Protein AF-X6LL97-F1 (afdb_monomer_lite)

Radius of gyration: 33.69 Å; chains: 1; bounding box: 129×45×127 Å

Secondary structure (DSSP, 8-state):
---------------------------------------------------------PPPSS--HHHHHHHHSTT----TTTEEEEPHHHHHHHH-TGGGT-----TT-HHHHHHHHHHHHS-HHHHHHHHHTTPEEEEEHHHHHHHHHHHHHH--HHHHHHHHHHHHHEEEE-----HHHHT--STT--HHHHHHHHHHHHTT-EEEES-HHHHHHHHTTT----EEE-------HHHHSHHHHHHHHHHHHHHHHHHHHHHHTS---------------------

Sequence (287 aa):
NNNNNNNNTNNNTNNNTNNNNNNNKATTITTTTTTTGETLQTPKTNVNTNTVLLPLLNIPQQPTETNRKRRKDASVQFTCDNAVNLGVRTMIAIVSNLCNGYIRPFEHDVVLHQMSVQEQQQPVLPMIQTYIGSRQWLCCESSWNQFIKISTLMAGPLETRRIFALTQKLLVVPDKVPSYIAQLKGKCVNPLNKVVFGTGEFYKVVTVTANGGFVRSAQSQGVYINAFIHDARALTELYETSVGYKQRQRQKQLFKKARQTQQQQQPSQSQTKHVESQIDTNSTTQT

Organism: Reticulomyxa filosa (NCBI:txid46433)

pLDDT: mean 74.07, std 26.91, range [24.44, 98.62]

Foldseek 3Di:
DDDDDDDDDDDDDDDDDDDDDDDDDDDDDDDDDDDDDDDDDDDDDDPDPPPVPPPPLQQDLAFDPVLVVVVVVPPDQFAQVAAAEEALLNLQLQLACLLVPVQDCPVVDPVQNVQNVCCVVPRQNVVVCVSCPNHQYEYEPLRSNVNSVQCNVFADPSSSVSSVVVSHRYRYDYFAADPLLVPQDDPLNDPSVSRRQRVCVVSNHEYEDQRVVSQVSCVVVVHHTRYDHDHGDHRCVLCVDPVSVVVVVVVVVVVVVVVVVVVVPDDDPDDDDDDDPDDDDDDDDDD

Structure (mmCIF, N/CA/C/O backbone):
data_AF-X6LL97-F1
#
_entry.id   AF-X6LL97-F1
#
loop_
_atom_site.group_PDB
_atom_site.id
_atom_site.type_symbol
_atom_site.label_atom_id
_atom_site.label_alt_id
_atom_site.label_comp_id
_atom_site.label_asym_id
_atom_site.label_entity_id
_atom_site.label_seq_id
_atom_site.pdbx_PDB_ins_code
_atom_site.Cartn_x
_atom_site.Cartn_y
_atom_site.Cartn_z
_atom_site.occupancy
_atom_site.B_iso_or_equiv
_atom_site.auth_seq_id
_atom_site.auth_comp_id
_atom_site.auth_asym_id
_atom_site.auth_atom_id
_atom_site.pdbx_PDB_model_num
ATOM 1 N N . ASN A 1 1 ? -67.956 -19.663 3.035 1.00 37.81 1 ASN A N 1
ATOM 2 C CA . ASN A 1 1 ? -67.929 -18.338 3.681 1.00 37.81 1 ASN A CA 1
ATOM 3 C C . ASN A 1 1 ? -66.943 -17.442 2.961 1.00 37.81 1 ASN A C 1
ATOM 5 O O . ASN A 1 1 ? -65.755 -17.646 3.140 1.00 37.81 1 ASN A O 1
ATOM 9 N N . ASN A 1 2 ? -67.500 -16.541 2.139 1.00 37.38 2 ASN A N 1
ATOM 10 C CA . ASN A 1 2 ? -67.050 -15.198 1.726 1.00 37.38 2 ASN A CA 1
ATOM 11 C C . ASN A 1 2 ? -65.560 -14.953 1.412 1.00 37.38 2 ASN A C 1
ATOM 13 O O . ASN A 1 2 ? -64.712 -15.201 2.251 1.00 37.38 2 ASN A O 1
ATOM 17 N N . ASN A 1 3 ? -65.161 -14.290 0.324 1.00 35.94 3 ASN A N 1
ATOM 18 C CA . ASN A 1 3 ? -65.823 -13.763 -0.878 1.00 35.94 3 ASN A CA 1
ATOM 19 C C . ASN A 1 3 ? -64.693 -13.184 -1.775 1.00 35.94 3 ASN A C 1
ATOM 21 O O . ASN A 1 3 ? -63.785 -12.578 -1.219 1.00 35.94 3 ASN A O 1
ATOM 25 N N . ASN A 1 4 ? -64.784 -13.377 -3.102 1.00 36.66 4 ASN A N 1
ATOM 26 C CA . ASN A 1 4 ? -64.582 -12.423 -4.228 1.00 36.66 4 ASN A CA 1
ATOM 27 C C . ASN A 1 4 ? -63.506 -11.304 -4.147 1.00 36.66 4 ASN A C 1
ATOM 29 O O . ASN A 1 4 ? -63.370 -10.651 -3.126 1.00 36.66 4 ASN A O 1
ATOM 33 N N . ASN A 1 5 ? -62.790 -10.871 -5.198 1.00 35.91 5 ASN A N 1
ATOM 34 C CA . ASN A 1 5 ? -62.923 -10.915 -6.670 1.00 35.91 5 ASN A CA 1
ATOM 35 C C . ASN A 1 5 ? -61.562 -10.434 -7.269 1.00 35.91 5 ASN A C 1
ATOM 37 O O . ASN A 1 5 ? -60.896 -9.619 -6.637 1.00 35.91 5 ASN A O 1
ATOM 41 N N . ASN A 1 6 ? -61.029 -10.986 -8.375 1.00 35.31 6 ASN A N 1
ATOM 42 C CA . ASN A 1 6 ? -61.173 -10.527 -9.783 1.00 35.31 6 ASN A CA 1
ATOM 43 C C . ASN A 1 6 ? -61.149 -8.988 -9.983 1.00 35.31 6 ASN A C 1
ATOM 45 O O . ASN A 1 6 ? -61.835 -8.276 -9.268 1.00 35.31 6 ASN A O 1
ATOM 49 N N . ASN A 1 7 ? -60.519 -8.369 -10.986 1.00 32.03 7 ASN A N 1
ATOM 50 C CA . ASN A 1 7 ? -59.757 -8.823 -12.144 1.00 32.03 7 ASN A CA 1
ATOM 51 C C . ASN A 1 7 ? -59.017 -7.611 -12.751 1.00 32.03 7 ASN A C 1
ATOM 53 O O . ASN A 1 7 ? -59.554 -6.510 -12.805 1.00 32.03 7 ASN A O 1
ATOM 57 N N . ASN A 1 8 ? -57.809 -7.877 -13.238 1.00 37.09 8 ASN A N 1
ATOM 58 C CA . ASN A 1 8 ? -57.182 -7.397 -14.475 1.00 37.09 8 ASN A CA 1
ATOM 59 C C . ASN A 1 8 ? -57.982 -6.427 -15.384 1.00 37.09 8 ASN A C 1
ATOM 61 O O . ASN A 1 8 ? -59.069 -6.793 -15.821 1.00 37.09 8 ASN A O 1
ATOM 65 N N . THR A 1 9 ? -57.380 -5.315 -15.843 1.00 29.88 9 THR A N 1
ATOM 66 C CA . THR A 1 9 ? -57.375 -4.980 -17.288 1.00 29.88 9 THR A CA 1
ATOM 67 C C . THR A 1 9 ? -56.259 -3.995 -17.665 1.00 29.88 9 THR A C 1
ATOM 69 O O . THR A 1 9 ? -56.147 -2.903 -17.113 1.00 29.88 9 THR A O 1
ATOM 72 N N . ASN A 1 10 ? -55.475 -4.395 -18.669 1.00 36.97 10 ASN A N 1
ATOM 73 C CA . ASN A 1 10 ? -54.706 -3.535 -19.569 1.00 36.97 10 ASN A CA 1
ATOM 74 C C . ASN A 1 10 ? -55.557 -2.394 -20.147 1.00 36.97 10 ASN A C 1
ATOM 76 O O . ASN A 1 10 ? -56.711 -2.622 -20.497 1.00 36.97 10 ASN A O 1
ATOM 80 N N . ASN A 1 11 ? -54.936 -1.245 -20.424 1.00 30.12 11 ASN A N 1
ATOM 81 C CA . ASN A 1 11 ? -55.223 -0.527 -21.664 1.00 30.12 11 ASN A CA 1
ATOM 82 C C . ASN A 1 11 ? -54.034 0.318 -22.134 1.00 30.12 11 ASN A C 1
ATOM 84 O O . ASN A 1 11 ? -53.456 1.117 -21.403 1.00 30.12 11 ASN A O 1
ATOM 88 N N . ASN A 1 12 ? -53.705 0.084 -23.398 1.00 33.69 12 ASN A N 1
ATOM 89 C CA . ASN A 1 12 ? -52.781 0.802 -24.255 1.00 33.69 12 ASN A CA 1
ATOM 90 C C . ASN A 1 12 ? -53.560 1.930 -24.949 1.00 33.69 12 ASN A C 1
ATOM 92 O O . ASN A 1 12 ? -54.617 1.643 -25.509 1.00 33.69 12 ASN A O 1
ATOM 96 N N . THR A 1 13 ? -53.065 3.170 -24.986 1.00 29.52 13 THR A N 1
ATOM 97 C CA . THR A 1 13 ? -53.409 4.116 -26.066 1.00 29.52 13 THR A CA 1
ATOM 98 C C . THR A 1 13 ? -52.303 5.153 -26.275 1.00 29.52 13 THR A C 1
ATOM 100 O O . THR A 1 13 ? -51.704 5.672 -25.338 1.00 29.52 13 THR A O 1
ATOM 103 N N . ASN A 1 14 ? -52.069 5.391 -27.560 1.00 30.78 14 ASN A N 1
ATOM 104 C CA . ASN A 1 14 ? -51.043 6.169 -28.236 1.00 30.78 14 ASN A CA 1
ATOM 105 C C . ASN A 1 14 ? -51.427 7.654 -28.434 1.00 30.78 14 ASN A C 1
ATOM 107 O O . ASN A 1 14 ? -52.611 7.971 -28.513 1.00 30.78 14 ASN A O 1
ATOM 111 N N . ASN A 1 15 ? -50.395 8.459 -28.743 1.00 29.77 15 ASN A N 1
ATOM 112 C CA . ASN A 1 15 ? -50.376 9.743 -29.484 1.00 29.77 15 ASN A CA 1
ATOM 113 C C . ASN A 1 15 ? -50.904 10.996 -28.733 1.00 29.77 15 ASN A C 1
ATOM 115 O O . ASN A 1 15 ? -51.864 10.916 -27.987 1.00 29.77 15 ASN A O 1
ATOM 119 N N . ASN A 1 16 ? -50.368 12.217 -28.884 1.00 28.20 16 ASN A N 1
ATOM 120 C CA . ASN A 1 16 ? -49.597 12.811 -29.980 1.00 28.20 16 ASN A CA 1
ATOM 121 C C . ASN A 1 16 ? -48.840 14.097 -29.535 1.00 28.20 16 ASN A C 1
ATOM 123 O O . ASN A 1 16 ? -49.268 14.776 -28.607 1.00 28.20 16 ASN A O 1
ATOM 127 N N . THR A 1 17 ? -47.761 14.404 -30.267 1.00 28.53 17 THR A N 1
ATOM 128 C CA . THR A 1 17 ? -47.102 15.702 -30.590 1.00 28.53 17 THR A CA 1
ATOM 129 C C . THR A 1 17 ? -47.051 16.879 -29.596 1.00 28.53 17 THR A C 1
ATOM 131 O O . THR A 1 17 ? -48.065 17.500 -29.300 1.00 28.53 17 THR A O 1
ATOM 134 N N . ASN A 1 18 ? -45.834 17.401 -29.358 1.00 28.72 18 ASN A N 1
ATOM 135 C CA . ASN A 1 18 ? -45.478 18.712 -29.927 1.00 28.72 18 ASN A CA 1
ATOM 136 C C . ASN A 1 18 ? -43.962 18.967 -30.055 1.00 28.72 18 ASN A C 1
ATOM 138 O O . ASN A 1 18 ? -43.165 18.625 -29.186 1.00 28.72 18 ASN A O 1
ATOM 142 N N . ASN A 1 19 ? -43.625 19.585 -31.188 1.00 30.38 19 ASN A N 1
ATOM 143 C CA . ASN A 1 19 ? -42.324 20.064 -31.653 1.00 30.38 19 ASN A CA 1
ATOM 144 C C . ASN A 1 19 ? -41.727 21.167 -30.760 1.00 30.38 19 ASN A C 1
ATOM 146 O O . ASN A 1 19 ? -42.454 22.067 -30.349 1.00 30.38 19 ASN A O 1
ATOM 150 N N . ASN A 1 20 ? -40.390 21.226 -30.658 1.00 30.36 20 ASN A N 1
ATOM 151 C CA . ASN A 1 20 ? -39.681 22.386 -31.212 1.00 30.36 20 ASN A CA 1
ATOM 152 C C . ASN A 1 20 ? -38.181 22.152 -31.470 1.00 30.36 20 ASN A C 1
ATOM 154 O O . ASN A 1 20 ? -37.417 21.751 -30.596 1.00 30.36 20 ASN A O 1
ATOM 158 N N . ASN A 1 21 ? -37.810 22.471 -32.710 1.00 31.62 21 ASN A N 1
ATOM 159 C CA . ASN A 1 21 ? -36.472 22.647 -33.265 1.00 31.62 21 ASN A CA 1
ATOM 160 C C . ASN A 1 21 ? -35.735 23.828 -32.609 1.00 31.62 21 ASN A C 1
ATOM 162 O O . ASN A 1 21 ? -36.347 24.871 -32.394 1.00 31.62 21 ASN A O 1
ATOM 166 N N . ASN A 1 22 ? -34.402 23.748 -32.497 1.00 30.36 22 ASN A N 1
ATOM 167 C CA . ASN A 1 22 ? -33.568 24.679 -33.266 1.00 30.36 22 ASN A CA 1
ATOM 168 C C . ASN A 1 22 ? -32.100 24.251 -33.426 1.00 30.36 22 ASN A C 1
ATOM 170 O O . ASN A 1 22 ? -31.419 23.856 -32.484 1.00 30.36 22 ASN A O 1
ATOM 174 N N . ASN A 1 23 ? -31.660 24.394 -34.676 1.00 31.59 23 ASN A N 1
ATOM 175 C CA . ASN A 1 23 ? -30.321 24.221 -35.229 1.00 31.59 23 ASN A CA 1
ATOM 176 C C . ASN A 1 23 ? -29.376 25.377 -34.861 1.00 31.59 23 ASN A C 1
ATOM 178 O O . ASN A 1 23 ? -29.818 26.514 -34.724 1.00 31.59 23 ASN A O 1
ATOM 182 N N . ASN A 1 24 ? -28.065 25.109 -34.876 1.00 32.84 24 ASN A N 1
ATOM 183 C CA . ASN A 1 24 ? -27.083 25.804 -35.732 1.00 32.84 24 ASN A CA 1
ATOM 184 C C . ASN A 1 24 ? -25.731 25.078 -35.598 1.00 32.84 24 ASN A C 1
ATOM 186 O O . ASN A 1 24 ? -25.268 24.884 -34.482 1.00 32.84 24 ASN A O 1
ATOM 190 N N . LYS A 1 25 ? -25.090 24.491 -36.613 1.00 30.53 25 LYS A N 1
ATOM 191 C CA . LYS A 1 25 ? -24.749 24.817 -38.016 1.00 30.53 25 LYS A CA 1
ATOM 192 C C . LYS A 1 25 ? -23.225 24.971 -38.092 1.00 30.53 25 LYS A C 1
ATOM 194 O O . LYS A 1 25 ? -22.634 25.846 -37.470 1.00 30.53 25 LYS A O 1
ATOM 199 N N . ALA A 1 26 ? -22.630 24.050 -38.842 1.00 28.11 26 ALA A N 1
ATOM 200 C CA . ALA A 1 26 ? -21.230 23.999 -39.215 1.00 28.11 26 ALA A CA 1
ATOM 201 C C . ALA A 1 26 ? -20.858 25.141 -40.175 1.00 28.11 26 ALA A C 1
ATOM 203 O O . ALA A 1 26 ? -21.673 25.543 -41.009 1.00 28.11 26 ALA A O 1
ATOM 204 N N . THR A 1 27 ? -19.603 25.587 -40.100 1.00 26.91 27 THR A N 1
ATOM 205 C CA . THR A 1 27 ? -18.983 26.471 -41.092 1.00 26.91 27 THR A CA 1
ATOM 206 C C . THR A 1 27 ? -17.861 25.718 -41.795 1.00 26.91 27 THR A C 1
ATOM 208 O O . THR A 1 27 ? -16.839 25.386 -41.200 1.00 26.91 27 THR A O 1
ATOM 211 N N . THR A 1 28 ? -18.100 25.450 -43.073 1.00 25.88 28 THR A N 1
ATOM 212 C CA . THR A 1 28 ? -17.149 24.998 -44.089 1.00 25.88 28 THR A CA 1
ATOM 213 C C . THR A 1 28 ? -16.285 26.176 -44.544 1.00 25.88 28 THR A C 1
ATOM 215 O O . THR A 1 28 ? -16.820 27.255 -44.788 1.00 25.88 28 THR A O 1
ATOM 218 N N . ILE A 1 29 ? -14.982 25.960 -44.746 1.00 29.70 29 ILE A N 1
ATOM 219 C CA . ILE A 1 29 ? -14.176 26.767 -45.673 1.00 29.70 29 ILE A CA 1
ATOM 220 C C . ILE A 1 29 ? -13.560 25.811 -46.694 1.00 29.70 29 ILE A C 1
ATOM 222 O O . ILE A 1 29 ? -12.828 24.886 -46.348 1.00 29.70 29 ILE A O 1
ATOM 226 N N . THR A 1 30 ? -13.916 26.048 -47.952 1.00 24.44 30 THR A N 1
ATOM 227 C CA . THR A 1 30 ? -13.384 25.430 -49.165 1.00 24.44 30 THR A CA 1
ATOM 228 C C . THR A 1 30 ? -12.434 26.424 -49.821 1.00 24.44 30 THR A C 1
ATOM 230 O O . THR A 1 30 ? -12.837 27.564 -50.034 1.00 24.44 30 THR A O 1
ATOM 233 N N . THR A 1 31 ? -11.252 25.967 -50.243 1.00 25.62 31 THR A N 1
ATOM 234 C CA . THR A 1 31 ? -10.526 26.578 -51.367 1.00 25.62 31 THR A CA 1
ATOM 235 C C . THR A 1 31 ? -9.860 25.476 -52.203 1.00 25.62 31 THR A C 1
ATOM 237 O O . THR A 1 31 ? -8.945 24.793 -51.751 1.00 25.62 31 THR A O 1
ATOM 240 N N . THR A 1 32 ? -10.396 25.287 -53.411 1.00 25.00 32 THR A N 1
ATOM 241 C CA . THR A 1 32 ? -9.831 24.686 -54.645 1.00 25.00 32 THR A CA 1
ATOM 242 C C . THR A 1 32 ? -8.482 25.346 -55.007 1.00 25.00 32 THR A C 1
ATOM 244 O O . THR A 1 32 ? -8.235 26.459 -54.564 1.00 25.00 32 THR A O 1
ATOM 247 N N . THR A 1 33 ? -7.505 24.829 -55.764 1.00 26.22 33 THR A N 1
ATOM 248 C CA . THR A 1 33 ? -7.374 23.984 -56.982 1.00 26.22 33 THR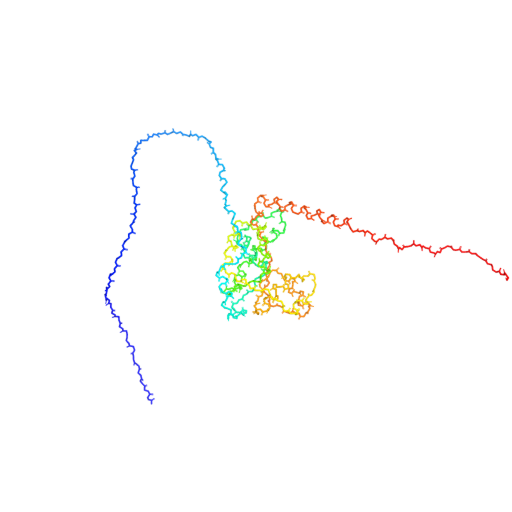 A CA 1
ATOM 249 C C . THR A 1 33 ? -5.829 23.816 -57.149 1.00 26.22 33 THR A C 1
ATOM 251 O O . THR A 1 33 ? -5.097 24.691 -56.697 1.00 26.22 33 THR A O 1
ATOM 254 N N . THR A 1 34 ? -5.186 22.785 -57.712 1.00 24.70 34 THR A N 1
ATOM 255 C CA . THR A 1 34 ? -5.140 22.395 -59.137 1.00 24.70 34 THR A CA 1
ATOM 256 C C . THR A 1 34 ? -4.197 21.183 -59.302 1.00 24.70 34 THR A C 1
ATOM 258 O O . THR A 1 34 ? -3.212 21.037 -58.585 1.00 24.70 34 THR A O 1
ATOM 261 N N . THR A 1 35 ? -4.543 20.359 -60.283 1.00 26.89 35 THR A N 1
ATOM 262 C CA . THR A 1 35 ? -3.933 19.180 -60.921 1.00 26.89 35 THR A CA 1
ATOM 263 C C . THR A 1 35 ? -2.464 19.312 -61.363 1.00 26.89 35 THR A C 1
ATOM 265 O O . THR A 1 35 ? -2.112 20.363 -61.880 1.00 26.89 35 THR A O 1
ATOM 268 N N . THR A 1 36 ? -1.673 18.225 -61.275 1.00 26.38 36 THR A N 1
ATOM 269 C CA . THR A 1 36 ? -0.966 17.511 -62.384 1.00 26.38 36 THR A CA 1
ATOM 270 C C . THR A 1 36 ? -0.066 16.404 -61.818 1.00 26.38 36 THR A C 1
ATOM 272 O O . THR A 1 36 ? 0.595 16.605 -60.804 1.00 26.38 36 THR A O 1
ATOM 275 N N . GLY A 1 37 ? -0.092 15.223 -62.444 1.00 25.61 37 GLY A N 1
ATOM 276 C CA . GLY A 1 37 ? 0.699 14.057 -62.040 1.00 25.61 37 GLY A CA 1
ATOM 277 C C . GLY A 1 37 ? 2.115 14.043 -62.611 1.00 25.61 37 GLY A C 1
ATOM 278 O O . GLY A 1 37 ? 2.406 14.823 -63.504 1.00 25.61 37 GLY A O 1
ATOM 279 N N . GLU A 1 38 ? 2.954 13.140 -62.098 1.00 27.66 38 GLU A N 1
ATOM 280 C CA . GLU A 1 38 ? 3.956 12.358 -62.838 1.00 27.66 38 GLU A CA 1
ATOM 281 C C . GLU A 1 38 ? 4.767 11.449 -61.893 1.00 27.66 38 GLU A C 1
ATOM 283 O O . GLU A 1 38 ? 4.717 11.541 -60.667 1.00 27.66 38 GLU A O 1
ATOM 288 N N . THR A 1 39 ? 5.423 10.492 -62.530 1.00 26.50 39 THR A N 1
ATOM 289 C CA . THR A 1 39 ? 6.000 9.225 -62.080 1.00 26.50 39 THR A CA 1
ATOM 290 C C . THR A 1 39 ? 7.335 9.353 -61.317 1.00 26.50 39 THR A C 1
ATOM 292 O O . THR A 1 39 ? 8.085 10.293 -61.529 1.00 26.50 39 THR A O 1
ATOM 295 N N . LEU A 1 40 ? 7.672 8.300 -60.552 1.00 30.27 40 LEU A N 1
ATOM 296 C CA . LEU A 1 40 ? 9.025 7.795 -60.223 1.00 30.27 40 LEU A CA 1
ATOM 297 C C . LEU A 1 40 ? 10.029 8.722 -59.488 1.00 30.27 40 LEU A C 1
ATOM 299 O O . LEU A 1 40 ? 10.603 9.615 -60.088 1.00 30.27 40 LEU A O 1
ATOM 303 N N . GLN A 1 41 ? 10.388 8.365 -58.244 1.00 25.09 41 GLN A N 1
ATOM 304 C CA . GLN A 1 41 ? 11.769 8.120 -57.755 1.00 25.09 41 GLN A CA 1
ATOM 305 C C . GLN A 1 41 ? 11.855 8.209 -56.222 1.00 25.09 41 GLN A C 1
ATOM 307 O O . GLN A 1 41 ? 11.350 9.125 -55.583 1.00 25.09 41 GLN A O 1
ATOM 312 N N . THR A 1 42 ? 12.558 7.247 -55.625 1.00 34.88 42 THR A N 1
ATOM 313 C CA . THR A 1 42 ? 13.072 7.325 -54.250 1.00 34.88 42 THR A CA 1
ATOM 314 C C . THR A 1 42 ? 13.997 8.531 -54.070 1.00 34.88 42 THR A C 1
ATOM 316 O O . THR A 1 42 ? 14.823 8.775 -54.953 1.00 34.88 42 THR A O 1
ATOM 319 N N . PRO A 1 43 ? 14.035 9.132 -52.869 1.00 30.91 43 PRO A N 1
ATOM 320 C CA . PRO A 1 43 ? 15.340 9.239 -52.224 1.00 30.91 43 PRO A CA 1
ATOM 321 C C . PRO A 1 43 ? 15.337 8.927 -50.721 1.00 30.91 43 PRO A C 1
ATOM 323 O O . PRO A 1 43 ? 14.344 9.008 -50.004 1.00 30.91 43 PRO A O 1
ATOM 326 N N . LYS A 1 44 ? 16.531 8.528 -50.285 1.00 31.70 44 LYS A N 1
ATOM 327 C CA . LYS A 1 44 ? 16.947 8.205 -48.923 1.00 31.70 44 LYS A CA 1
ATOM 328 C C . LYS A 1 44 ? 16.908 9.435 -47.999 1.00 31.70 44 LYS A C 1
ATOM 330 O O . LYS A 1 44 ? 16.916 10.572 -48.452 1.00 31.70 44 LYS A O 1
ATOM 335 N N . THR A 1 45 ? 17.042 9.132 -46.704 1.00 28.31 45 THR A N 1
ATOM 336 C CA . THR A 1 45 ? 17.447 9.994 -45.573 1.00 28.31 45 THR A CA 1
ATOM 337 C C . THR A 1 45 ? 16.432 11.020 -45.068 1.00 28.31 45 THR A C 1
ATOM 339 O O . THR A 1 45 ? 16.218 12.053 -45.680 1.00 28.31 45 THR A O 1
ATOM 342 N N . ASN A 1 46 ? 15.880 10.791 -43.873 1.00 26.83 46 ASN A N 1
ATOM 343 C CA . ASN A 1 46 ? 16.401 11.321 -42.601 1.00 26.83 46 ASN A CA 1
ATOM 344 C C . ASN A 1 46 ? 15.323 11.072 -41.525 1.00 26.83 46 ASN A C 1
ATOM 346 O O . ASN A 1 46 ? 14.348 11.817 -41.428 1.00 26.83 46 ASN A O 1
ATOM 350 N N . VAL A 1 47 ? 15.434 9.976 -40.762 1.00 31.86 47 VAL A N 1
ATOM 351 C CA . VAL A 1 47 ? 14.504 9.715 -39.650 1.00 31.86 47 VAL A CA 1
ATOM 352 C C . VAL A 1 47 ? 14.892 10.657 -38.521 1.00 31.86 47 VAL A C 1
ATOM 354 O O . VAL A 1 47 ? 15.742 10.354 -37.688 1.00 31.86 47 VAL A O 1
ATOM 357 N N . ASN A 1 48 ? 14.282 11.836 -38.551 1.00 27.83 48 ASN A N 1
ATOM 358 C CA . ASN A 1 48 ? 14.352 12.807 -37.484 1.00 27.83 48 ASN A CA 1
ATOM 359 C C . ASN A 1 48 ? 13.755 12.151 -36.233 1.00 27.83 48 ASN A C 1
ATOM 361 O O . ASN A 1 48 ? 12.575 11.792 -36.200 1.00 27.83 48 ASN A O 1
ATOM 365 N N . THR A 1 49 ? 14.600 11.922 -35.232 1.00 34.97 49 THR A N 1
ATOM 366 C CA . THR A 1 49 ? 14.241 11.362 -33.932 1.00 34.97 49 THR A CA 1
ATOM 367 C C . THR A 1 49 ? 13.360 12.350 -33.178 1.00 34.97 49 THR A C 1
ATOM 369 O O . THR A 1 49 ? 13.811 13.041 -32.265 1.00 34.97 49 THR A O 1
ATOM 372 N N . ASN A 1 50 ? 12.079 12.403 -33.533 1.00 30.47 50 ASN A N 1
ATOM 373 C CA . ASN A 1 50 ? 11.055 12.967 -32.670 1.00 30.47 50 ASN A CA 1
ATOM 374 C C . ASN A 1 50 ? 10.816 11.975 -31.533 1.00 30.47 50 ASN A C 1
ATOM 376 O O . ASN A 1 50 ? 9.909 11.145 -31.560 1.00 30.47 50 ASN A O 1
ATOM 380 N N . THR A 1 51 ? 11.677 12.072 -30.520 1.00 33.12 51 THR A N 1
ATOM 381 C CA . THR A 1 51 ? 11.356 11.641 -29.165 1.00 33.12 51 THR A CA 1
ATOM 382 C C . THR A 1 51 ? 10.108 12.416 -28.768 1.00 33.12 51 THR A C 1
ATOM 384 O O . THR A 1 51 ? 10.189 13.577 -28.374 1.00 33.12 51 THR A O 1
ATOM 387 N N . VAL A 1 52 ? 8.941 11.795 -28.930 1.00 32.66 52 VAL A N 1
ATOM 388 C CA . VAL A 1 52 ? 7.698 12.280 -28.339 1.00 32.66 52 VAL A CA 1
ATOM 389 C C . VAL A 1 52 ? 7.930 12.252 -26.834 1.00 32.66 52 VAL A C 1
ATOM 391 O O . VAL A 1 52 ? 7.835 11.206 -26.191 1.00 32.66 52 VAL A O 1
ATOM 394 N N . LEU A 1 53 ? 8.323 13.401 -26.282 1.00 33.78 53 LEU A N 1
ATOM 395 C CA . LEU A 1 53 ? 8.324 13.647 -24.854 1.00 33.78 53 LEU A CA 1
ATOM 396 C C . LEU A 1 53 ? 6.859 13.516 -24.427 1.00 33.78 53 LEU A C 1
ATOM 398 O O . LEU A 1 53 ? 6.064 14.440 -24.588 1.00 33.78 53 LEU A O 1
ATOM 402 N N . LEU A 1 54 ? 6.471 12.331 -23.950 1.00 36.44 54 LEU A N 1
ATOM 403 C CA . LEU A 1 54 ? 5.232 12.192 -23.201 1.00 36.44 54 LEU A CA 1
ATOM 404 C C . LEU A 1 54 ? 5.308 13.236 -22.078 1.00 36.44 54 LEU A C 1
ATOM 406 O O . LEU A 1 54 ? 6.311 13.240 -21.356 1.00 36.44 54 LEU A O 1
ATOM 410 N N . PRO A 1 55 ? 4.318 14.136 -21.937 1.00 41.31 55 PRO A N 1
ATOM 411 C CA . PRO A 1 55 ? 4.328 15.086 -20.840 1.00 41.31 55 PRO A CA 1
ATOM 412 C C . PRO A 1 55 ? 4.453 14.274 -19.555 1.00 41.31 55 PRO A C 1
ATOM 414 O O . PRO A 1 55 ? 3.686 13.330 -19.343 1.00 41.31 55 PRO A O 1
ATOM 417 N N . LEU A 1 56 ? 5.468 14.592 -18.748 1.00 48.56 56 LEU A N 1
ATOM 418 C CA . LEU A 1 56 ? 5.632 14.042 -17.410 1.00 48.56 56 LEU A CA 1
ATOM 419 C C . LEU A 1 56 ? 4.329 14.340 -16.667 1.00 48.56 56 LEU A C 1
ATOM 421 O O . LEU A 1 56 ? 4.093 15.468 -16.239 1.00 48.56 56 LEU A O 1
ATOM 425 N N . LEU A 1 57 ? 3.431 13.356 -16.604 1.00 57.69 57 LEU A N 1
ATOM 426 C CA . LEU A 1 57 ? 2.188 13.483 -15.865 1.00 57.69 57 LEU A CA 1
ATOM 427 C C . LEU A 1 57 ? 2.592 13.664 -14.405 1.00 57.69 57 LEU A C 1
ATOM 429 O O . LEU A 1 57 ? 3.075 12.732 -13.766 1.00 57.69 57 LEU A O 1
ATOM 433 N N . ASN A 1 58 ? 2.460 14.886 -13.894 1.00 73.00 58 ASN A N 1
ATOM 434 C CA . ASN A 1 58 ? 2.794 15.169 -12.510 1.00 73.00 58 ASN A CA 1
ATOM 435 C C . ASN A 1 58 ? 1.854 14.357 -11.615 1.00 73.00 58 ASN A C 1
ATOM 437 O O . ASN A 1 58 ? 0.630 14.464 -11.728 1.00 73.00 58 ASN A O 1
ATOM 441 N N . ILE A 1 59 ? 2.422 13.538 -10.730 1.00 76.69 59 ILE A N 1
ATOM 442 C CA . ILE A 1 59 ? 1.625 12.733 -9.810 1.00 76.69 59 ILE A CA 1
ATOM 443 C C . ILE A 1 59 ? 0.841 13.683 -8.889 1.00 76.69 59 ILE A C 1
ATOM 445 O O . ILE A 1 59 ? 1.449 14.554 -8.251 1.00 76.69 59 ILE A O 1
ATOM 449 N N . PRO A 1 60 ? -0.494 13.533 -8.795 1.00 72.94 60 PRO A N 1
ATOM 450 C CA . PRO A 1 60 ? -1.311 14.390 -7.952 1.00 72.94 60 PRO A CA 1
ATOM 451 C C . PRO A 1 60 ? -0.900 14.233 -6.487 1.00 72.94 60 PRO A C 1
ATOM 453 O O . PRO A 1 60 ? -0.928 13.141 -5.926 1.00 72.94 60 PRO A O 1
ATOM 456 N N . GLN A 1 61 ? -0.536 15.352 -5.863 1.00 74.94 61 GLN A N 1
ATOM 457 C CA . GLN A 1 61 ? -0.100 15.376 -4.464 1.00 74.94 61 GLN A CA 1
ATOM 458 C C . GLN A 1 61 ? -1.277 15.220 -3.488 1.00 74.94 61 GLN A C 1
ATOM 460 O O . GLN A 1 61 ? -1.087 14.815 -2.345 1.00 74.94 61 GLN A O 1
ATOM 465 N N . GLN A 1 62 ? -2.501 15.526 -3.930 1.00 66.56 62 GLN A N 1
ATOM 466 C CA . GLN A 1 62 ? -3.712 15.482 -3.112 1.00 66.56 62 GLN A CA 1
ATOM 467 C C . GLN A 1 62 ? -4.862 14.782 -3.855 1.00 66.56 62 GLN A C 1
ATOM 469 O O . GLN A 1 62 ? -4.931 14.867 -5.085 1.00 66.56 62 GLN A O 1
ATOM 474 N N . PRO A 1 63 ? -5.780 14.114 -3.132 1.00 64.31 63 PRO A N 1
ATOM 475 C CA . PRO A 1 63 ? -7.025 13.605 -3.701 1.00 64.31 63 PRO A CA 1
ATOM 476 C C . PRO A 1 63 ? -7.886 14.752 -4.235 1.00 64.31 63 PRO A C 1
ATOM 478 O O . PRO A 1 63 ? -7.768 15.892 -3.784 1.00 64.31 63 PRO A O 1
ATOM 481 N N . THR A 1 64 ? -8.771 14.453 -5.184 1.00 62.50 64 THR A N 1
ATOM 482 C CA . THR A 1 64 ? -9.566 15.473 -5.880 1.00 62.50 64 THR A CA 1
ATOM 483 C C . THR A 1 64 ? -10.489 16.287 -4.976 1.00 62.50 64 THR A C 1
ATOM 485 O O . THR A 1 64 ? -10.867 15.867 -3.884 1.00 62.50 64 THR A O 1
ATOM 488 N N . GLU A 1 65 ? -10.907 17.461 -5.458 1.00 57.69 65 GLU A N 1
ATOM 489 C CA . GLU A 1 65 ? -11.842 18.365 -4.768 1.00 57.69 65 GLU A CA 1
ATOM 490 C C . GLU A 1 65 ? -13.155 17.658 -4.363 1.00 57.69 65 GLU A C 1
ATOM 492 O O . GLU A 1 65 ? -13.747 17.947 -3.323 1.00 57.69 65 GLU A O 1
ATOM 497 N N . THR A 1 66 ? -13.561 16.641 -5.128 1.00 55.75 66 THR A N 1
ATOM 498 C CA . THR A 1 66 ? -14.673 15.732 -4.821 1.00 55.75 66 THR A CA 1
ATOM 499 C C . THR A 1 66 ? -14.482 14.997 -3.488 1.00 55.75 66 THR A C 1
ATOM 501 O O . THR A 1 66 ? -15.423 14.890 -2.703 1.00 55.75 66 THR A O 1
ATOM 504 N N . ASN A 1 67 ? -13.259 14.555 -3.171 1.00 60.59 67 ASN A N 1
ATOM 505 C CA . ASN A 1 67 ? -12.933 13.958 -1.873 1.00 60.59 67 ASN A CA 1
ATOM 506 C C . ASN A 1 67 ? -12.976 14.982 -0.733 1.00 60.59 67 ASN A C 1
ATOM 508 O O . ASN A 1 67 ? -13.388 14.645 0.376 1.00 60.59 67 ASN A O 1
ATOM 512 N N . ARG A 1 68 ? -12.601 16.243 -0.989 1.00 60.44 68 ARG A N 1
ATOM 513 C CA . ARG A 1 68 ? -12.701 17.316 0.018 1.00 60.44 68 ARG A CA 1
ATOM 514 C C . ARG A 1 68 ? -14.146 17.656 0.366 1.00 60.44 68 ARG A C 1
ATOM 516 O O . ARG A 1 68 ? -14.426 17.923 1.529 1.00 60.44 68 ARG A O 1
ATOM 523 N N . LYS A 1 69 ? -15.062 17.614 -0.606 1.00 56.53 69 LYS A N 1
ATOM 524 C CA . LYS A 1 69 ? -16.503 17.773 -0.350 1.00 56.53 69 LYS A CA 1
ATOM 525 C C . LYS A 1 69 ? -17.062 16.594 0.455 1.00 56.53 69 LYS A C 1
ATOM 527 O O . LYS A 1 69 ? -17.647 16.827 1.504 1.00 56.53 69 LYS A O 1
ATOM 532 N N . ARG A 1 70 ? -16.734 15.348 0.080 1.00 59.53 70 ARG A N 1
ATOM 533 C CA . ARG A 1 70 ? -17.114 14.142 0.851 1.00 59.53 70 ARG A CA 1
ATOM 534 C C . ARG A 1 70 ? -16.604 14.148 2.298 1.00 59.53 70 ARG A C 1
ATOM 536 O O . ARG A 1 70 ? -17.284 13.643 3.178 1.00 59.53 70 ARG A O 1
ATOM 543 N N . ARG A 1 71 ? -15.426 14.736 2.560 1.00 58.94 71 ARG A N 1
ATOM 544 C CA . ARG A 1 71 ? -14.903 14.944 3.927 1.00 58.94 71 ARG A CA 1
ATOM 545 C C . ARG A 1 71 ? -15.783 15.873 4.779 1.00 58.94 71 ARG A C 1
ATOM 547 O O . ARG A 1 71 ? -15.753 15.739 5.997 1.00 58.94 71 ARG A O 1
ATOM 554 N N . LYS A 1 72 ? -16.498 16.830 4.172 1.00 51.25 72 LYS A N 1
ATOM 555 C CA . LYS A 1 72 ? -17.353 17.800 4.882 1.00 51.25 72 LYS A CA 1
ATOM 556 C C . LYS A 1 72 ? -18.754 17.254 5.174 1.00 51.25 72 LYS A C 1
ATOM 558 O O . LYS A 1 72 ? -19.339 17.656 6.174 1.00 51.25 72 LYS A O 1
ATOM 563 N N . ASP A 1 73 ? -19.231 16.286 4.395 1.00 52.47 73 ASP A N 1
ATOM 564 C CA . ASP A 1 73 ? -20.505 15.580 4.616 1.00 52.47 73 ASP A CA 1
ATOM 565 C C . ASP A 1 73 ? -20.361 14.479 5.696 1.00 52.47 73 ASP A C 1
ATOM 567 O O . ASP A 1 73 ? -20.688 13.309 5.495 1.00 52.47 73 ASP A O 1
ATOM 571 N N . ALA A 1 74 ? -19.793 14.846 6.850 1.00 50.50 74 ALA A N 1
ATOM 572 C CA . ALA A 1 74 ? -19.298 13.960 7.908 1.00 50.50 74 ALA A CA 1
ATOM 573 C C . ALA A 1 74 ? -20.392 13.315 8.789 1.00 50.50 74 ALA A C 1
ATOM 575 O O . ALA A 1 74 ? -20.255 13.249 10.010 1.00 50.50 74 ALA A O 1
ATOM 576 N N . SER A 1 75 ? -21.460 12.800 8.179 1.00 56.53 75 SER A N 1
ATOM 577 C CA . SER A 1 75 ? -22.405 11.873 8.822 1.00 56.53 75 SER A CA 1
ATOM 578 C C . SER A 1 75 ? -22.215 10.417 8.379 1.00 56.53 75 SER A C 1
ATOM 580 O O . SER A 1 75 ? -22.876 9.523 8.904 1.00 56.53 75 SER A O 1
ATOM 582 N N . VAL A 1 76 ? -21.308 10.143 7.432 1.00 63.97 76 VAL A N 1
ATOM 583 C CA . VAL A 1 76 ? -21.090 8.782 6.921 1.00 63.97 76 VAL A CA 1
ATOM 584 C C . VAL A 1 76 ? -20.287 7.953 7.924 1.00 63.97 76 VAL A C 1
ATOM 586 O O . VAL A 1 76 ? -19.089 8.159 8.119 1.00 63.97 76 VAL A O 1
ATOM 589 N N . GLN A 1 77 ? -20.954 6.982 8.544 1.00 81.75 77 GLN A N 1
ATOM 590 C CA . GLN A 1 77 ? -20.326 5.982 9.398 1.00 81.75 77 GLN A CA 1
ATOM 591 C C . GLN A 1 77 ? -19.736 4.854 8.538 1.00 81.75 77 GLN A C 1
ATOM 593 O O . GLN A 1 77 ? -20.447 4.172 7.796 1.00 81.75 77 GLN A O 1
ATOM 598 N N . PHE A 1 78 ? -18.421 4.655 8.633 1.00 89.12 78 PHE A N 1
ATOM 599 C CA . PHE A 1 78 ? -17.745 3.543 7.967 1.00 89.12 78 PHE A CA 1
ATOM 600 C C . PHE A 1 78 ? -17.888 2.249 8.774 1.00 89.12 78 PHE A C 1
ATOM 602 O O . PHE A 1 78 ? -17.854 2.262 10.006 1.00 89.12 78 PHE A O 1
ATOM 609 N N . THR A 1 79 ? -18.045 1.138 8.059 1.00 89.25 79 THR A N 1
ATOM 610 C CA . THR A 1 79 ? -18.060 -0.228 8.591 1.00 89.25 79 THR A CA 1
ATOM 611 C C . THR A 1 79 ? -17.331 -1.160 7.622 1.00 89.25 79 THR A C 1
ATOM 613 O O . THR A 1 79 ? -17.089 -0.816 6.461 1.00 89.25 79 THR A O 1
ATOM 616 N N . CYS A 1 80 ? -17.000 -2.372 8.066 1.00 87.06 80 CYS A N 1
ATOM 617 C CA . CYS A 1 80 ? -16.370 -3.388 7.220 1.00 87.06 80 CYS A CA 1
ATOM 618 C C . CYS A 1 80 ? -17.187 -3.773 5.973 1.00 87.06 80 CYS A C 1
ATOM 620 O O . CYS A 1 80 ? -16.606 -4.257 4.995 1.00 87.06 80 CYS A O 1
ATOM 622 N N . ASP A 1 81 ? -18.499 -3.535 5.994 1.00 90.31 81 ASP A N 1
ATOM 623 C CA . ASP A 1 81 ? -19.423 -3.906 4.920 1.00 90.31 81 ASP A CA 1
ATOM 624 C C . ASP A 1 81 ? -19.458 -2.860 3.807 1.00 90.31 81 ASP A C 1
ATOM 626 O O . ASP A 1 81 ? -19.720 -3.195 2.655 1.00 90.31 81 ASP A O 1
ATOM 630 N N . ASN A 1 82 ? -19.166 -1.596 4.135 1.00 94.19 82 ASN A N 1
ATOM 631 C CA . ASN A 1 82 ? -19.262 -0.481 3.194 1.00 94.19 82 ASN A CA 1
ATOM 632 C C . ASN A 1 82 ? -17.907 0.128 2.810 1.00 94.19 82 ASN A C 1
ATOM 634 O O . ASN A 1 82 ? -17.837 0.839 1.807 1.00 94.19 82 ASN A O 1
ATOM 638 N N . ALA A 1 83 ? -16.832 -0.158 3.551 1.00 96.81 83 ALA A N 1
ATOM 639 C CA . ALA A 1 83 ? -15.527 0.446 3.319 1.00 96.81 83 ALA A CA 1
ATOM 640 C C . ALA A 1 83 ? -14.346 -0.461 3.702 1.00 96.81 83 ALA A C 1
ATOM 642 O O . ALA A 1 83 ? -14.445 -1.370 4.526 1.00 96.81 83 ALA A O 1
ATOM 643 N N . VAL A 1 84 ? -13.193 -0.175 3.096 1.00 98.12 84 VAL A N 1
ATOM 644 C CA . VAL A 1 84 ? -11.903 -0.813 3.392 1.00 98.12 84 VAL A CA 1
ATOM 645 C C . VAL A 1 84 ? -10.803 0.236 3.505 1.00 98.12 84 VAL A C 1
ATOM 647 O O . VAL A 1 84 ? -10.825 1.245 2.805 1.00 98.12 84 VAL A O 1
ATOM 650 N N . ASN A 1 85 ? -9.803 -0.018 4.344 1.00 98.12 85 ASN A N 1
ATOM 651 C CA . ASN A 1 85 ? -8.620 0.830 4.473 1.00 98.12 85 ASN A CA 1
ATOM 652 C C . ASN A 1 85 ? -7.444 0.236 3.685 1.00 98.12 85 ASN A C 1
ATOM 654 O O . ASN A 1 85 ? -7.040 -0.901 3.922 1.00 98.12 85 ASN A O 1
ATOM 658 N N . LEU A 1 86 ? -6.876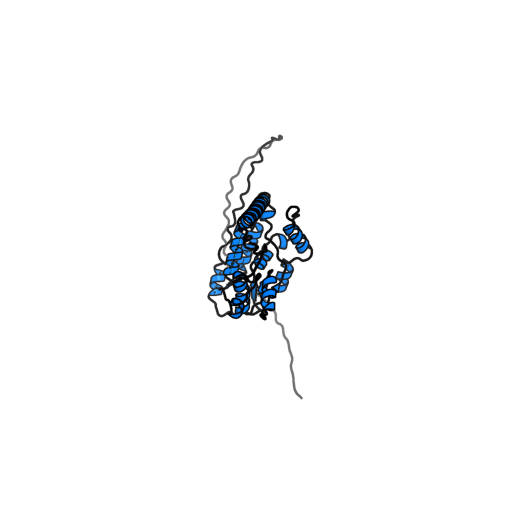 0.995 2.751 1.00 98.44 86 LEU A N 1
ATOM 659 C CA . LEU A 1 86 ? -5.781 0.548 1.898 1.00 98.44 86 LEU A CA 1
ATOM 660 C C . LEU A 1 86 ? -4.420 0.934 2.488 1.00 98.44 86 LEU A C 1
ATOM 662 O O . LEU A 1 86 ? -4.085 2.110 2.662 1.00 98.44 86 LEU A O 1
ATOM 666 N N . GLY A 1 87 ? -3.583 -0.074 2.732 1.00 97.88 87 GLY A N 1
ATOM 667 C CA . GLY A 1 87 ? -2.173 0.134 3.042 1.00 97.88 87 GLY A CA 1
ATOM 668 C C . GLY A 1 87 ? -1.366 0.613 1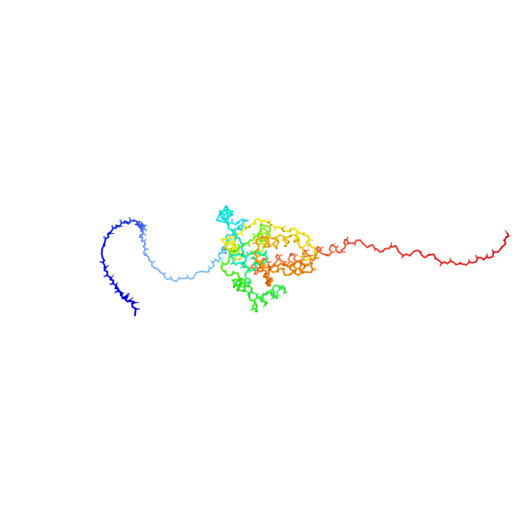.829 1.00 97.88 87 GLY A C 1
ATOM 669 O O . GLY A 1 87 ? -1.726 0.377 0.676 1.00 97.88 87 GLY A O 1
ATOM 670 N N . VAL A 1 88 ? -0.204 1.224 2.087 1.00 98.00 88 VAL A N 1
ATOM 671 C CA . VAL A 1 88 ? 0.712 1.733 1.044 1.00 98.00 88 VAL A CA 1
ATOM 672 C C . VAL A 1 88 ? 1.029 0.680 -0.021 1.00 98.00 88 VAL A C 1
ATOM 674 O O . VAL A 1 88 ? 0.960 0.952 -1.215 1.00 98.00 88 VAL A O 1
ATOM 677 N N . ARG A 1 89 ? 1.361 -0.544 0.405 1.00 97.81 89 ARG A N 1
ATOM 678 C CA . ARG A 1 89 ? 1.728 -1.635 -0.514 1.00 97.81 89 ARG A CA 1
ATOM 679 C C . ARG A 1 89 ? 0.551 -2.139 -1.348 1.00 97.81 89 ARG A C 1
ATOM 681 O O . ARG A 1 89 ? 0.765 -2.604 -2.460 1.00 97.81 89 ARG A O 1
ATOM 688 N N . THR A 1 90 ? -0.664 -2.012 -0.833 1.00 98.62 90 THR A N 1
ATOM 689 C CA . THR A 1 90 ? -1.898 -2.336 -1.551 1.00 98.62 90 THR A CA 1
ATOM 690 C C . THR A 1 90 ? -2.136 -1.332 -2.663 1.00 98.62 90 THR A C 1
ATOM 692 O O . THR A 1 90 ? -2.368 -1.724 -3.800 1.00 98.62 90 THR A O 1
ATOM 695 N N . MET A 1 91 ? -1.985 -0.035 -2.368 1.00 98.56 91 MET A N 1
ATOM 696 C CA . MET A 1 91 ? -2.061 1.011 -3.391 1.00 98.56 91 MET A CA 1
ATOM 697 C C . MET A 1 91 ? -0.992 0.815 -4.475 1.00 98.56 91 MET A C 1
ATOM 699 O O . MET A 1 91 ? -1.305 0.943 -5.654 1.00 98.56 91 MET A O 1
ATOM 703 N N . ILE A 1 92 ? 0.232 0.415 -4.101 1.00 98.44 92 ILE A N 1
ATOM 704 C CA . ILE A 1 92 ? 1.283 0.034 -5.063 1.00 98.44 92 ILE A CA 1
ATOM 705 C C . ILE A 1 92 ? 0.844 -1.151 -5.929 1.00 98.44 92 ILE A C 1
ATOM 707 O O . ILE A 1 92 ? 0.955 -1.073 -7.148 1.00 98.44 92 ILE A O 1
ATOM 711 N N . ALA A 1 93 ? 0.336 -2.231 -5.330 1.00 98.25 93 ALA A N 1
ATOM 712 C CA . ALA A 1 93 ? -0.114 -3.401 -6.082 1.00 98.25 93 ALA A CA 1
ATOM 713 C C . ALA A 1 93 ? -1.252 -3.053 -7.055 1.00 98.25 93 ALA A C 1
ATOM 715 O O . ALA A 1 93 ? -1.245 -3.525 -8.185 1.00 98.25 93 ALA A O 1
ATOM 716 N N . ILE A 1 94 ? -2.180 -2.178 -6.655 1.00 98.38 94 ILE A N 1
ATOM 717 C CA . ILE A 1 94 ? -3.286 -1.722 -7.507 1.00 98.38 94 ILE A CA 1
ATOM 718 C C . ILE A 1 94 ? -2.781 -1.005 -8.762 1.00 98.38 94 ILE A C 1
ATOM 720 O O . ILE A 1 94 ? -3.306 -1.224 -9.855 1.00 98.38 94 ILE A O 1
ATOM 724 N N . VAL A 1 95 ? -1.770 -0.145 -8.620 1.00 98.12 95 VAL A N 1
ATOM 725 C CA . VAL A 1 95 ? -1.291 0.697 -9.726 1.00 98.12 95 VAL A CA 1
ATOM 726 C C . VAL A 1 95 ? -0.097 0.115 -10.474 1.00 98.12 95 VAL A C 1
ATOM 728 O O . VAL A 1 95 ? 0.261 0.667 -11.507 1.00 98.12 95 VAL A O 1
ATOM 731 N N . SER A 1 96 ? 0.514 -0.967 -9.993 1.00 97.69 96 SER A N 1
ATOM 732 C CA . SER A 1 96 ? 1.730 -1.563 -10.560 1.00 97.69 96 SER A CA 1
ATOM 733 C C . SER A 1 96 ? 1.514 -2.160 -11.950 1.00 97.69 96 SER A C 1
ATOM 735 O O . SER A 1 96 ? 0.510 -2.826 -12.196 1.00 97.69 96 SER A O 1
ATOM 737 N N . ASN A 1 97 ? 2.487 -1.985 -12.849 1.00 95.88 97 ASN A N 1
ATOM 738 C CA . ASN A 1 97 ? 2.506 -2.672 -14.143 1.00 95.88 97 ASN A CA 1
ATOM 739 C C . ASN A 1 97 ? 2.451 -4.192 -13.999 1.00 95.88 97 ASN A C 1
ATOM 741 O O . ASN A 1 97 ? 1.653 -4.835 -14.685 1.00 95.88 97 ASN A O 1
ATOM 745 N N . LEU A 1 98 ? 3.226 -4.735 -13.060 1.00 95.19 98 LEU A N 1
ATOM 746 C CA . LEU A 1 98 ? 3.307 -6.162 -12.789 1.00 95.19 98 LEU A CA 1
ATOM 747 C C . LEU A 1 98 ? 1.922 -6.772 -12.542 1.00 95.19 98 LEU A C 1
ATOM 749 O O . LEU A 1 98 ? 1.567 -7.750 -13.190 1.00 95.19 98 LEU A O 1
ATOM 753 N N . CYS A 1 99 ? 1.111 -6.147 -11.684 1.00 97.06 99 CYS A N 1
ATOM 754 C CA . CYS A 1 99 ? -0.228 -6.649 -11.352 1.00 97.06 99 CYS A CA 1
ATOM 755 C C . CYS A 1 99 ? -1.293 -6.343 -12.414 1.00 97.06 99 CYS A C 1
ATOM 757 O O . CYS A 1 99 ? -2.410 -6.847 -12.344 1.00 97.06 99 CYS A O 1
ATOM 759 N N . ASN A 1 100 ? -0.981 -5.471 -13.374 1.00 96.69 100 ASN A N 1
ATOM 760 C CA . ASN A 1 100 ? -1.888 -5.054 -14.444 1.00 96.69 100 ASN A CA 1
ATOM 761 C C . ASN A 1 100 ? -1.549 -5.745 -15.780 1.00 96.69 100 ASN A C 1
ATOM 763 O O . ASN A 1 100 ? -1.863 -5.216 -16.845 1.00 96.69 100 ASN A O 1
ATOM 767 N N . GLY A 1 101 ? -0.892 -6.910 -15.727 1.00 90.88 101 GLY A N 1
ATOM 768 C CA . GLY A 1 101 ? -0.628 -7.767 -16.888 1.00 90.88 101 GLY A CA 1
ATOM 769 C C . GLY A 1 101 ? 0.628 -7.420 -17.692 1.00 90.88 101 GLY A C 1
ATOM 770 O O . GLY A 1 101 ? 0.939 -8.115 -18.654 1.00 90.88 101 GLY A O 1
ATOM 771 N N . TYR A 1 102 ? 1.393 -6.398 -17.298 1.00 89.62 102 TYR A N 1
ATOM 772 C CA . TYR A 1 102 ? 2.636 -6.007 -17.976 1.00 89.62 102 TYR A CA 1
ATOM 773 C C . TYR A 1 102 ? 3.828 -6.782 -17.408 1.00 89.62 102 TYR A C 1
ATOM 775 O O . TYR A 1 102 ? 4.784 -6.212 -16.889 1.00 89.62 102 TYR A O 1
ATOM 783 N N . ILE A 1 103 ? 3.758 -8.110 -17.468 1.00 83.44 103 ILE A N 1
ATOM 784 C CA . ILE A 1 103 ? 4.795 -8.973 -16.909 1.00 83.44 103 ILE A CA 1
ATOM 785 C C . ILE A 1 103 ? 5.958 -9.089 -17.901 1.00 83.44 103 ILE A C 1
ATOM 787 O O . ILE A 1 103 ? 5.766 -9.441 -19.064 1.00 83.44 103 ILE A O 1
ATOM 791 N N . ARG A 1 104 ? 7.179 -8.783 -17.447 1.00 81.69 104 ARG A N 1
ATOM 792 C CA . ARG A 1 104 ? 8.399 -8.797 -18.269 1.00 81.69 104 ARG A CA 1
ATOM 793 C C . ARG A 1 104 ? 9.462 -9.735 -17.685 1.00 81.69 104 ARG A C 1
ATOM 795 O O . ARG A 1 104 ? 9.446 -10.008 -16.481 1.00 81.69 104 ARG A O 1
ATOM 802 N N . PRO A 1 105 ? 10.400 -10.232 -18.512 1.00 75.81 105 PRO A N 1
ATOM 803 C CA . PRO A 1 105 ? 11.531 -11.011 -18.025 1.00 75.81 105 PRO A CA 1
ATOM 804 C C . PRO A 1 105 ? 12.499 -10.101 -17.250 1.00 75.81 105 PRO A C 1
ATOM 806 O O . PRO A 1 105 ? 13.288 -9.352 -17.819 1.00 75.81 105 PRO A O 1
ATOM 809 N N . PHE A 1 106 ? 12.431 -10.144 -15.918 1.00 83.94 106 PHE A N 1
ATOM 810 C CA . PHE A 1 106 ? 13.322 -9.395 -15.021 1.00 83.94 106 PHE A CA 1
ATOM 811 C C . PHE A 1 106 ? 14.644 -10.143 -14.752 1.00 83.94 106 PHE A C 1
ATOM 813 O O . PHE A 1 106 ? 15.068 -10.275 -13.608 1.00 83.94 106 PHE A O 1
ATOM 820 N N . GLU A 1 107 ? 15.306 -10.639 -15.800 1.00 78.31 107 GLU A N 1
ATOM 821 C CA . GLU A 1 107 ? 16.461 -11.564 -15.726 1.00 78.31 107 GLU A CA 1
ATOM 822 C C . GLU A 1 107 ? 17.617 -11.065 -14.842 1.00 78.31 107 GLU A C 1
ATOM 824 O O . GLU A 1 107 ? 18.321 -11.841 -14.203 1.00 78.31 107 GLU A O 1
ATOM 829 N N . HIS A 1 108 ? 17.780 -9.747 -14.752 1.00 80.19 108 HIS A N 1
ATOM 830 C CA . HIS A 1 108 ? 18.874 -9.096 -14.032 1.00 80.19 108 HIS A CA 1
ATOM 831 C C . HIS A 1 108 ? 18.480 -8.633 -12.615 1.00 80.19 108 HIS A C 1
ATOM 833 O O . HIS A 1 108 ? 19.252 -7.952 -11.926 1.00 80.19 108 HIS A O 1
ATOM 839 N N . ASP A 1 109 ? 17.264 -8.953 -12.163 1.00 86.06 109 ASP A N 1
ATOM 840 C CA . ASP A 1 109 ? 16.775 -8.654 -10.821 1.00 86.06 109 ASP A CA 1
ATOM 841 C C . ASP A 1 109 ? 16.001 -9.837 -10.246 1.00 86.06 109 ASP A C 1
ATOM 843 O O . ASP A 1 109 ? 14.791 -9.950 -10.409 1.00 86.06 109 ASP A O 1
ATOM 847 N N . VAL A 1 110 ? 16.719 -10.681 -9.502 1.00 88.31 110 VAL A N 1
ATOM 848 C CA . VAL A 1 110 ? 16.185 -11.894 -8.860 1.00 88.31 110 VAL A CA 1
ATOM 849 C C . VAL A 1 110 ? 14.896 -11.624 -8.075 1.00 88.31 110 VAL A C 1
ATOM 851 O O . VAL A 1 110 ? 13.980 -12.437 -8.096 1.00 88.31 110 VAL A O 1
ATOM 854 N N . VAL A 1 111 ? 14.791 -10.468 -7.408 1.00 90.81 111 VAL A N 1
ATOM 855 C CA . VAL A 1 111 ? 13.607 -10.124 -6.606 1.00 90.81 111 VAL A CA 1
ATOM 856 C C . VAL A 1 111 ? 12.404 -9.825 -7.497 1.00 90.81 111 VAL A C 1
ATOM 858 O O . VAL A 1 111 ? 11.327 -10.360 -7.248 1.00 90.81 111 VAL A O 1
ATOM 861 N N . LEU A 1 112 ? 12.562 -8.994 -8.532 1.00 91.25 112 LEU A N 1
ATOM 862 C CA . LEU A 1 112 ? 11.464 -8.732 -9.466 1.00 91.25 112 LEU A CA 1
ATOM 863 C C . LEU A 1 112 ? 11.101 -9.960 -10.297 1.00 91.25 112 LEU A C 1
ATOM 865 O O . LEU A 1 112 ? 9.922 -10.163 -10.564 1.00 91.25 112 LEU A O 1
ATOM 869 N N . HIS A 1 113 ? 12.079 -10.785 -10.666 1.00 91.56 113 HIS A N 1
ATOM 870 C CA . HIS A 1 113 ? 11.829 -12.047 -11.355 1.00 91.56 113 HIS A CA 1
ATOM 871 C C . HIS A 1 113 ? 10.993 -12.993 -10.488 1.00 91.56 113 HIS A C 1
ATOM 873 O O . HIS A 1 113 ? 9.982 -13.524 -10.934 1.00 91.56 113 HIS A O 1
ATOM 879 N N . GLN A 1 114 ? 11.344 -13.136 -9.208 1.00 93.56 114 GLN A N 1
ATOM 880 C CA . GLN A 1 114 ? 10.541 -13.930 -8.284 1.00 93.56 114 GLN A CA 1
ATOM 881 C C . GLN A 1 114 ? 9.120 -13.364 -8.139 1.00 93.56 114 GLN A C 1
ATOM 883 O O . GLN A 1 114 ? 8.152 -14.122 -8.146 1.00 93.56 114 GLN A O 1
ATOM 888 N N . MET A 1 115 ? 8.977 -12.039 -8.028 1.00 94.50 115 MET A N 1
ATOM 889 C CA . MET A 1 115 ? 7.662 -11.392 -7.957 1.00 94.50 115 MET A CA 1
ATOM 890 C C . MET A 1 115 ? 6.839 -11.597 -9.232 1.00 94.50 115 MET A C 1
ATOM 892 O O . MET A 1 115 ? 5.624 -11.739 -9.135 1.00 94.50 115 MET A O 1
ATOM 896 N N . SER A 1 116 ? 7.466 -11.619 -10.411 1.00 93.75 116 SER A N 1
ATOM 897 C CA . SER A 1 116 ? 6.751 -11.836 -11.667 1.00 93.75 116 SER A CA 1
ATOM 898 C C . SER A 1 116 ? 6.265 -13.266 -11.824 1.00 93.75 116 SER A C 1
ATOM 900 O O . SER A 1 116 ? 5.127 -13.467 -12.235 1.00 93.75 116 SER A O 1
ATOM 902 N N . VAL A 1 117 ? 7.080 -14.248 -11.434 1.00 94.19 117 VAL A N 1
ATOM 903 C CA . VAL A 1 117 ? 6.671 -15.658 -11.382 1.00 94.19 117 VAL A CA 1
ATOM 904 C C . VAL A 1 117 ? 5.497 -15.830 -10.415 1.00 94.19 117 VAL A C 1
ATOM 906 O O . VAL A 1 117 ? 4.504 -16.467 -10.756 1.00 94.19 117 VAL A O 1
ATOM 909 N N . GLN A 1 118 ? 5.565 -15.207 -9.234 1.00 94.62 118 GLN A N 1
ATOM 910 C CA . GLN A 1 118 ? 4.464 -15.237 -8.269 1.00 94.62 118 GLN A CA 1
ATOM 911 C C . GLN A 1 118 ? 3.194 -14.573 -8.805 1.00 94.62 118 GLN A C 1
ATOM 913 O O . GLN A 1 118 ? 2.113 -15.105 -8.590 1.00 94.62 118 GLN A O 1
ATOM 918 N N . GLU A 1 119 ? 3.295 -13.437 -9.501 1.00 95.94 119 GLU A N 1
ATOM 919 C CA . GLU A 1 119 ? 2.123 -12.766 -10.078 1.00 95.94 119 GLU A CA 1
ATOM 920 C C . GLU A 1 119 ? 1.470 -13.591 -11.194 1.00 95.94 119 GLU A C 1
ATOM 922 O O . GLU A 1 119 ? 0.250 -13.589 -11.302 1.00 95.94 119 GLU A O 1
ATOM 927 N N . GLN A 1 120 ? 2.248 -14.343 -11.981 1.00 94.75 120 GLN A N 1
ATOM 928 C CA . GLN A 1 120 ? 1.698 -15.271 -12.979 1.00 94.75 120 GLN A CA 1
ATOM 929 C C . GLN A 1 120 ? 0.932 -16.433 -12.332 1.00 94.75 120 GLN A C 1
ATOM 931 O O . GLN A 1 120 ? -0.092 -16.861 -12.856 1.00 94.75 120 GLN A O 1
ATOM 936 N N . GLN A 1 121 ? 1.422 -16.946 -11.201 1.00 94.94 121 GLN A N 1
ATOM 937 C CA . GLN A 1 121 ? 0.794 -18.061 -10.484 1.00 94.94 121 GLN A CA 1
ATOM 938 C C . GLN A 1 121 ? -0.413 -17.621 -9.646 1.00 94.94 121 GLN A C 1
ATOM 940 O O . GLN A 1 121 ? -1.401 -18.344 -9.542 1.00 94.94 121 GLN A O 1
ATOM 945 N N . GLN A 1 122 ? -0.310 -16.455 -9.009 1.00 95.12 122 GLN A N 1
ATOM 946 C CA . GLN A 1 122 ? -1.265 -15.912 -8.046 1.00 95.12 122 GLN A CA 1
ATOM 947 C C . GLN A 1 122 ? -1.423 -14.399 -8.301 1.00 95.12 122 GLN A C 1
ATOM 949 O O . GLN A 1 122 ? -0.773 -13.588 -7.627 1.00 95.12 122 GLN A O 1
ATOM 954 N N . PRO A 1 123 ? -2.267 -14.004 -9.277 1.00 96.69 123 PRO A N 1
ATOM 955 C CA . PRO A 1 123 ? -2.507 -12.599 -9.586 1.00 96.69 123 PRO A CA 1
ATOM 956 C C . PRO A 1 123 ? -3.119 -11.853 -8.398 1.00 96.69 123 PRO A C 1
ATOM 958 O O . PRO A 1 123 ? -4.219 -12.168 -7.931 1.00 96.69 123 PRO A O 1
ATOM 961 N N . VAL A 1 124 ? -2.423 -10.829 -7.909 1.00 97.38 124 VAL A N 1
ATOM 962 C CA . VAL A 1 124 ? -2.809 -10.115 -6.685 1.00 97.38 124 VAL A CA 1
ATOM 963 C C . VAL A 1 124 ? -3.943 -9.127 -6.946 1.00 97.38 124 VAL A C 1
ATOM 965 O O . VAL A 1 124 ? -4.829 -8.965 -6.105 1.00 97.38 124 VAL A O 1
ATOM 968 N N . LEU A 1 125 ? -3.951 -8.456 -8.101 1.00 97.44 125 LEU A N 1
ATOM 969 C CA . LEU A 1 125 ? -4.959 -7.431 -8.383 1.00 97.44 125 LEU A CA 1
ATOM 970 C C . LEU A 1 125 ? -6.392 -7.996 -8.454 1.00 97.44 125 LEU A C 1
ATOM 972 O O . LEU A 1 125 ? -7.253 -7.444 -7.762 1.00 97.44 125 LEU A O 1
ATOM 976 N N . PRO A 1 126 ? -6.675 -9.097 -9.182 1.00 97.62 126 PRO A N 1
ATOM 977 C CA . PRO A 1 126 ? -8.005 -9.709 -9.177 1.00 97.62 126 PRO A CA 1
ATOM 978 C C . PRO A 1 126 ? -8.440 -10.170 -7.783 1.00 97.62 126 PRO A C 1
ATOM 980 O O . PRO A 1 126 ? -9.598 -9.989 -7.410 1.00 97.62 126 PRO A O 1
ATOM 983 N N . MET A 1 127 ? -7.511 -10.702 -6.982 1.00 97.62 127 MET A N 1
ATOM 984 C CA . MET A 1 127 ? -7.771 -11.104 -5.597 1.00 97.62 127 MET A CA 1
ATOM 985 C C . MET A 1 127 ? -8.195 -9.903 -4.737 1.00 97.62 127 MET A C 1
ATOM 987 O O . MET A 1 127 ? -9.218 -9.961 -4.054 1.00 97.62 127 MET A O 1
ATOM 991 N N . ILE A 1 128 ? -7.452 -8.792 -4.805 1.00 98.06 128 ILE A N 1
ATOM 992 C CA . ILE A 1 128 ? -7.787 -7.549 -4.095 1.00 98.06 128 ILE A CA 1
ATOM 993 C C . ILE A 1 128 ? -9.142 -7.009 -4.564 1.00 98.06 128 ILE A C 1
ATOM 995 O O . ILE A 1 128 ? -9.969 -6.639 -3.735 1.00 98.06 128 ILE A O 1
ATOM 999 N N . GLN A 1 129 ? -9.388 -6.954 -5.874 1.00 97.25 129 GLN A N 1
ATOM 1000 C CA . GLN A 1 129 ? -10.636 -6.424 -6.431 1.00 97.25 129 GLN A CA 1
ATOM 1001 C C . GLN A 1 129 ? -11.847 -7.265 -6.029 1.00 97.25 129 GLN A C 1
ATOM 1003 O O . GLN A 1 129 ? -12.856 -6.703 -5.610 1.00 97.25 129 GLN A O 1
ATOM 1008 N N . THR A 1 130 ? -11.720 -8.591 -6.094 1.00 97.94 130 THR A N 1
ATOM 1009 C CA . THR A 1 130 ? -12.761 -9.534 -5.667 1.00 97.94 130 THR A CA 1
ATOM 1010 C C . THR A 1 130 ? -13.057 -9.369 -4.187 1.00 97.94 130 THR A C 1
ATOM 1012 O O . THR A 1 130 ? -14.218 -9.281 -3.800 1.00 97.94 130 THR A O 1
ATOM 1015 N N . TYR A 1 131 ? -12.012 -9.268 -3.359 1.00 97.81 131 TYR A N 1
ATOM 1016 C CA . TYR A 1 131 ? -12.190 -9.036 -1.936 1.00 97.81 131 TYR A CA 1
ATOM 1017 C C . TYR A 1 131 ? -12.912 -7.713 -1.688 1.00 97.81 131 TYR A C 1
ATOM 1019 O O . TYR A 1 131 ? -13.938 -7.698 -1.018 1.00 97.81 131 TYR A O 1
ATOM 1027 N N . ILE A 1 132 ? -12.402 -6.593 -2.210 1.00 97.38 132 ILE A N 1
ATOM 1028 C CA . ILE A 1 132 ? -12.939 -5.264 -1.902 1.00 97.38 132 ILE A CA 1
ATOM 1029 C C . ILE A 1 132 ? -14.370 -5.089 -2.435 1.00 97.38 132 ILE A C 1
ATOM 1031 O O . ILE A 1 132 ? -15.208 -4.528 -1.724 1.00 97.38 132 ILE A O 1
ATOM 1035 N N . GLY A 1 133 ? -14.666 -5.580 -3.639 1.00 96.44 133 GLY A N 1
ATOM 1036 C CA . GLY A 1 133 ? -15.979 -5.439 -4.265 1.00 96.44 133 GLY A CA 1
ATOM 1037 C C . GLY A 1 133 ? -16.360 -3.971 -4.488 1.00 96.44 133 GLY A C 1
ATOM 1038 O O . GLY A 1 133 ? -15.549 -3.167 -4.950 1.00 96.44 133 GLY A O 1
ATOM 1039 N N . SER A 1 134 ? -17.599 -3.613 -4.144 1.00 95.56 134 SER A N 1
ATOM 1040 C CA . SER A 1 134 ? -18.156 -2.259 -4.300 1.00 95.56 134 SER A CA 1
ATOM 1041 C C . SER A 1 134 ? -17.860 -1.308 -3.131 1.00 95.56 134 SER A C 1
ATOM 1043 O O . SER A 1 134 ? -18.313 -0.163 -3.147 1.00 95.56 134 SER A O 1
ATOM 1045 N N . ARG A 1 135 ? -17.116 -1.759 -2.114 1.00 96.06 135 ARG A N 1
ATOM 1046 C CA . ARG A 1 135 ? -16.833 -0.974 -0.904 1.00 96.06 135 ARG A CA 1
ATOM 1047 C C . ARG A 1 135 ? -16.015 0.277 -1.214 1.00 96.06 135 ARG A C 1
ATOM 1049 O O . ARG A 1 135 ? -15.164 0.278 -2.102 1.00 96.06 135 ARG A O 1
ATOM 1056 N N . GLN A 1 136 ? -16.231 1.336 -0.438 1.00 95.38 136 GLN A N 1
ATOM 1057 C CA . GLN A 1 136 ? -15.478 2.584 -0.522 1.00 95.38 136 GLN A CA 1
ATOM 1058 C C . GLN A 1 136 ? -14.021 2.366 -0.095 1.00 95.38 136 GLN A C 1
ATOM 1060 O O . GLN A 1 136 ? -13.730 1.751 0.931 1.00 95.38 136 GLN A O 1
ATOM 1065 N N . TRP A 1 137 ? -13.086 2.901 -0.879 1.00 96.94 137 TRP A N 1
ATOM 1066 C CA . TRP A 1 137 ? -11.660 2.801 -0.582 1.00 96.94 137 TRP A CA 1
ATOM 1067 C C . TRP A 1 137 ? -11.260 3.975 0.300 1.00 96.94 137 TRP A C 1
ATOM 1069 O O . TRP A 1 137 ? -11.467 5.130 -0.082 1.00 96.94 137 TRP A O 1
ATOM 1079 N N . LEU A 1 138 ? -10.683 3.682 1.458 1.00 96.75 138 LEU A N 1
ATOM 1080 C CA . LEU A 1 138 ? -10.126 4.654 2.389 1.00 96.75 138 LEU A CA 1
ATOM 1081 C C . LEU A 1 138 ? -8.603 4.528 2.421 1.00 96.75 138 LEU A C 1
ATOM 1083 O O . LEU A 1 138 ? -8.061 3.444 2.212 1.00 96.75 138 LEU A O 1
ATOM 1087 N N . CYS A 1 139 ? -7.899 5.603 2.754 1.00 96.81 139 CYS A N 1
ATOM 1088 C CA . CYS A 1 139 ? -6.554 5.497 3.318 1.00 96.81 139 CYS A CA 1
ATOM 1089 C C . CYS A 1 139 ? -6.267 6.664 4.261 1.00 96.81 139 CYS A C 1
ATOM 1091 O O . CYS A 1 139 ? -6.816 7.751 4.102 1.00 96.81 139 CYS A O 1
ATOM 1093 N N . CYS A 1 140 ? -5.373 6.473 5.225 1.00 96.19 140 CYS A N 1
ATOM 1094 C CA . CYS A 1 140 ? -4.934 7.568 6.084 1.00 96.19 140 CYS A CA 1
ATOM 1095 C C . CYS A 1 140 ? -3.986 8.539 5.350 1.00 96.19 140 CYS A C 1
ATOM 1097 O O . CYS A 1 140 ? -3.357 8.176 4.347 1.00 96.19 140 CYS A O 1
ATOM 1099 N N . GLU A 1 141 ? -3.872 9.771 5.845 1.00 95.81 141 GLU A N 1
ATOM 1100 C CA . GLU A 1 141 ? -3.030 10.831 5.272 1.00 95.81 141 GLU A CA 1
ATOM 1101 C C . GLU A 1 141 ? -1.558 10.418 5.220 1.00 95.81 141 GLU A C 1
ATOM 1103 O O . GLU A 1 141 ? -0.901 10.572 4.187 1.00 95.81 141 GLU A O 1
ATOM 1108 N N . SER A 1 142 ? -1.048 9.801 6.287 1.00 96.00 142 SER A N 1
ATOM 1109 C CA . SER A 1 142 ? 0.322 9.282 6.310 1.00 96.00 142 SER A CA 1
ATOM 1110 C C . SER A 1 142 ? 0.568 8.199 5.248 1.00 96.00 142 SER A C 1
ATOM 1112 O O . SER A 1 142 ? 1.624 8.189 4.607 1.00 96.00 142 SER A O 1
ATOM 1114 N N . SER A 1 143 ? -0.403 7.305 5.018 1.00 96.88 143 SER A N 1
ATOM 1115 C CA . SER A 1 143 ? -0.318 6.268 3.974 1.00 96.88 143 SER A CA 1
ATOM 1116 C C . SER A 1 143 ? -0.308 6.889 2.581 1.00 96.88 143 SER A C 1
ATOM 1118 O O . SER A 1 143 ? 0.541 6.544 1.757 1.00 96.88 143 SER A O 1
ATOM 1120 N N . TRP A 1 144 ? -1.203 7.852 2.341 1.00 97.31 144 TRP A N 1
ATOM 1121 C CA . TRP A 1 144 ? -1.273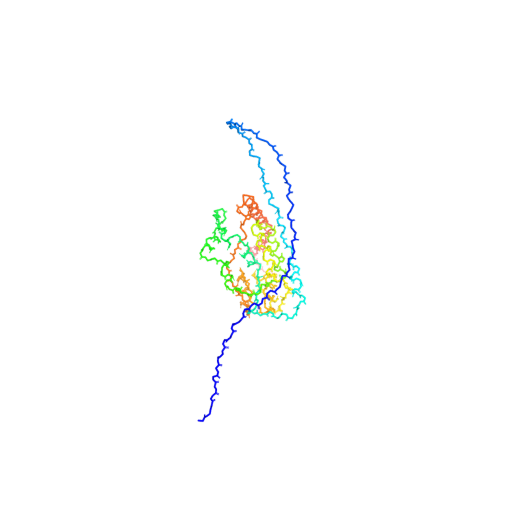 8.595 1.087 1.00 97.31 144 TRP A CA 1
ATOM 1122 C C . TRP A 1 144 ? 0.053 9.291 0.773 1.00 97.31 144 TRP A C 1
ATOM 1124 O O . TRP A 1 144 ? 0.646 9.076 -0.284 1.00 97.31 144 TRP A O 1
ATOM 1134 N N . ASN A 1 145 ? 0.581 10.045 1.736 1.00 96.25 145 ASN A N 1
ATOM 1135 C CA . ASN A 1 145 ? 1.836 10.773 1.583 1.00 96.25 145 ASN A CA 1
ATOM 1136 C C . ASN A 1 145 ? 3.010 9.829 1.290 1.00 96.25 145 ASN A C 1
ATOM 1138 O O . ASN A 1 145 ? 3.844 10.121 0.432 1.00 96.25 145 ASN A O 1
ATOM 1142 N N . GLN A 1 146 ? 3.085 8.681 1.970 1.00 97.69 146 GLN A N 1
ATOM 1143 C CA . GLN A 1 146 ? 4.129 7.694 1.698 1.00 97.69 146 GLN A CA 1
ATOM 1144 C C . GLN A 1 146 ? 3.983 7.071 0.304 1.00 97.69 146 GLN A C 1
ATOM 1146 O O . GLN A 1 146 ? 4.983 6.880 -0.392 1.00 97.69 146 GLN A O 1
ATOM 1151 N N . PHE A 1 147 ? 2.758 6.757 -0.111 1.00 97.75 147 PHE A N 1
ATOM 1152 C CA . PHE A 1 147 ? 2.474 6.215 -1.435 1.00 97.75 147 PHE A CA 1
ATOM 1153 C C . PHE A 1 147 ? 2.876 7.184 -2.550 1.00 97.75 147 PHE A C 1
ATOM 1155 O O . PHE A 1 147 ? 3.560 6.775 -3.489 1.00 97.75 147 PHE A O 1
ATOM 1162 N N . ILE A 1 148 ? 2.538 8.469 -2.420 1.00 96.44 148 ILE A N 1
ATOM 1163 C CA . ILE A 1 148 ? 2.919 9.501 -3.392 1.00 96.44 148 ILE A CA 1
ATOM 1164 C C . ILE A 1 148 ? 4.433 9.703 -3.435 1.00 96.44 148 ILE A C 1
ATOM 1166 O O . ILE A 1 148 ? 4.996 9.776 -4.528 1.00 96.44 148 ILE A O 1
ATOM 1170 N N . LYS A 1 149 ? 5.122 9.701 -2.284 1.00 95.50 149 LYS A N 1
ATOM 1171 C CA . LYS A 1 149 ? 6.595 9.761 -2.233 1.00 95.50 149 LYS A CA 1
ATOM 1172 C C . LYS A 1 149 ? 7.243 8.613 -3.006 1.00 95.50 149 LYS A C 1
ATOM 1174 O O . LYS A 1 149 ? 8.131 8.853 -3.816 1.00 95.50 149 LYS A O 1
ATOM 1179 N N . ILE A 1 150 ? 6.794 7.375 -2.779 1.00 94.81 150 ILE A N 1
ATOM 1180 C CA . ILE A 1 150 ? 7.316 6.199 -3.496 1.00 94.81 150 ILE A CA 1
ATOM 1181 C C . ILE A 1 150 ? 7.015 6.315 -4.991 1.00 94.81 150 ILE A C 1
ATOM 1183 O O . ILE A 1 150 ? 7.905 6.128 -5.817 1.00 94.81 150 ILE A O 1
ATOM 1187 N N . SER A 1 151 ? 5.775 6.654 -5.333 1.00 95.12 151 SER A N 1
ATOM 1188 C CA . SER A 1 151 ? 5.324 6.718 -6.721 1.00 95.12 151 SER A CA 1
ATOM 1189 C C . SER A 1 151 ? 6.068 7.788 -7.516 1.00 95.12 151 SER A C 1
ATOM 1191 O O . SER A 1 151 ? 6.484 7.528 -8.634 1.00 95.12 151 SER A O 1
ATOM 1193 N N . THR A 1 152 ? 6.338 8.949 -6.916 1.00 91.62 152 THR A N 1
ATOM 1194 C CA . THR A 1 152 ? 7.107 10.038 -7.553 1.00 91.62 152 THR A CA 1
ATOM 1195 C C . THR A 1 152 ? 8.520 9.604 -7.930 1.00 91.62 152 THR A C 1
ATOM 1197 O O . THR A 1 152 ? 9.079 10.087 -8.908 1.00 91.62 152 THR A O 1
ATOM 1200 N N . LEU A 1 153 ? 9.101 8.676 -7.170 1.00 89.75 153 LEU A N 1
ATOM 1201 C CA . LEU A 1 153 ? 10.451 8.179 -7.416 1.00 89.75 153 LEU A CA 1
ATOM 1202 C C . LEU A 1 153 ? 10.497 6.997 -8.389 1.00 89.75 153 LEU A C 1
ATOM 1204 O O . LEU A 1 153 ? 11.552 6.746 -8.967 1.00 89.75 153 LEU A O 1
ATOM 1208 N N . MET A 1 154 ? 9.414 6.222 -8.500 1.00 90.88 154 MET A N 1
ATOM 1209 C CA . MET A 1 154 ? 9.468 4.880 -9.090 1.00 90.88 154 MET A CA 1
ATOM 1210 C C . MET A 1 154 ? 8.419 4.585 -10.162 1.00 90.88 154 MET A C 1
ATOM 1212 O O . MET A 1 154 ? 8.607 3.617 -10.896 1.00 90.88 154 MET A O 1
ATOM 1216 N N . ALA A 1 155 ? 7.330 5.349 -10.248 1.00 92.62 155 ALA A N 1
ATOM 1217 C CA . ALA A 1 155 ? 6.256 5.070 -11.193 1.00 92.62 155 ALA A CA 1
ATOM 1218 C C . ALA A 1 155 ? 6.654 5.466 -12.620 1.00 92.62 155 ALA A C 1
ATOM 1220 O O . ALA A 1 155 ? 7.213 6.541 -12.844 1.00 92.62 155 ALA A O 1
ATOM 1221 N N . GLY A 1 156 ? 6.330 4.613 -13.591 1.00 92.44 156 GLY A N 1
ATOM 1222 C CA . GLY A 1 156 ? 6.378 4.979 -15.007 1.00 92.44 156 GLY A CA 1
ATOM 1223 C C . GLY A 1 156 ? 5.083 5.649 -15.504 1.00 92.44 156 GLY A C 1
ATOM 1224 O O . GLY A 1 156 ? 4.173 5.924 -14.713 1.00 92.44 156 GLY A O 1
ATOM 1225 N N . PRO A 1 157 ? 4.982 5.952 -16.811 1.00 92.69 157 PRO A N 1
ATOM 1226 C CA . PRO A 1 157 ? 3.814 6.611 -17.405 1.00 92.69 157 PRO A CA 1
ATOM 1227 C C . PRO A 1 157 ? 2.459 5.908 -17.196 1.00 92.69 157 PRO A C 1
ATOM 1229 O O . PRO A 1 157 ? 1.474 6.570 -16.855 1.00 92.69 157 PRO A O 1
ATOM 1232 N N . LEU A 1 158 ? 2.364 4.594 -17.404 1.00 94.69 158 LEU A N 1
ATOM 1233 C CA . LEU A 1 158 ? 1.138 3.812 -17.221 1.00 94.69 158 LEU A CA 1
ATOM 1234 C C . LEU A 1 158 ? 0.763 3.681 -15.742 1.00 94.69 158 LEU A C 1
ATOM 1236 O O . LEU A 1 158 ? -0.402 3.867 -15.388 1.00 94.69 158 LEU A O 1
ATOM 1240 N N . GLU A 1 159 ? 1.734 3.428 -14.867 1.00 96.94 159 GLU A N 1
ATOM 1241 C CA . GLU A 1 159 ? 1.536 3.400 -13.415 1.00 96.94 159 GLU A CA 1
ATOM 1242 C C . GLU A 1 159 ? 1.058 4.770 -12.913 1.00 96.94 159 GLU A C 1
ATOM 1244 O O . GLU A 1 159 ? 0.105 4.851 -12.140 1.00 96.94 159 GLU A O 1
ATOM 1249 N N . THR A 1 160 ? 1.621 5.860 -13.440 1.00 96.00 160 THR A N 1
ATOM 1250 C CA . THR A 1 160 ? 1.193 7.239 -13.151 1.00 96.00 160 THR A CA 1
ATOM 1251 C C . THR A 1 160 ? -0.255 7.497 -13.565 1.00 96.00 160 THR A C 1
ATOM 1253 O O . THR A 1 160 ? -1.026 8.078 -12.797 1.00 96.00 160 THR A O 1
ATOM 1256 N N . ARG A 1 161 ? -0.681 7.010 -14.739 1.00 95.81 161 ARG A N 1
ATOM 1257 C CA . ARG A 1 161 ? -2.094 7.084 -15.155 1.00 95.81 161 ARG A CA 1
ATOM 1258 C C . ARG A 1 161 ? -3.008 6.324 -14.190 1.00 95.81 161 ARG A C 1
ATOM 1260 O O . ARG A 1 161 ? -4.068 6.833 -13.827 1.00 95.81 161 ARG A O 1
ATOM 1267 N N . ARG A 1 162 ? -2.600 5.137 -13.725 1.00 97.25 162 ARG A N 1
ATOM 1268 C CA . ARG A 1 162 ? -3.369 4.370 -12.727 1.00 97.25 162 ARG A CA 1
ATOM 1269 C C . ARG A 1 162 ? -3.403 5.062 -11.365 1.00 97.25 162 ARG A C 1
ATOM 1271 O O . ARG A 1 162 ? -4.440 5.027 -10.711 1.00 97.25 162 ARG A O 1
ATOM 1278 N N . ILE A 1 163 ? -2.330 5.741 -10.960 1.00 96.62 163 ILE A N 1
ATOM 1279 C CA . ILE A 1 163 ? -2.309 6.573 -9.746 1.00 96.62 163 ILE A CA 1
ATOM 1280 C C . ILE A 1 163 ? -3.332 7.705 -9.856 1.00 96.62 163 ILE A C 1
ATOM 1282 O O . ILE A 1 163 ? -4.097 7.927 -8.920 1.00 96.62 163 ILE A O 1
ATOM 1286 N N . PHE A 1 164 ? -3.416 8.374 -11.008 1.00 94.19 164 PHE A N 1
ATOM 1287 C CA . PHE A 1 164 ? -4.445 9.387 -11.238 1.00 94.19 164 PHE A CA 1
ATOM 1288 C C . PHE A 1 164 ? -5.864 8.804 -11.160 1.00 94.19 164 PHE A C 1
ATOM 1290 O O . PHE A 1 164 ? -6.747 9.410 -10.561 1.00 94.19 164 PHE A O 1
ATOM 1297 N N . ALA A 1 165 ? -6.095 7.609 -11.708 1.00 94.06 165 ALA A N 1
ATOM 1298 C CA . ALA A 1 165 ? -7.389 6.935 -11.591 1.00 94.06 165 ALA A CA 1
ATOM 1299 C C . ALA A 1 165 ? -7.713 6.523 -10.140 1.00 94.06 165 ALA A C 1
ATOM 1301 O O . ALA A 1 165 ? -8.865 6.609 -9.712 1.00 94.06 165 ALA A O 1
ATOM 1302 N N . LEU A 1 166 ? -6.703 6.108 -9.367 1.00 95.12 166 LEU A N 1
ATOM 1303 C CA . LEU A 1 166 ? -6.845 5.749 -7.956 1.00 95.12 166 LEU A CA 1
ATOM 1304 C C . LEU A 1 166 ? -7.329 6.940 -7.118 1.00 95.12 166 LEU A C 1
ATOM 1306 O O . LEU A 1 166 ? -8.194 6.761 -6.262 1.00 95.12 166 LEU A O 1
ATOM 1310 N N . THR A 1 167 ? -6.841 8.156 -7.388 1.00 90.25 167 THR A N 1
ATOM 1311 C CA . THR A 1 167 ? -7.201 9.359 -6.607 1.00 90.25 167 THR A CA 1
ATOM 1312 C C . THR A 1 167 ? -8.681 9.722 -6.704 1.00 90.25 167 THR A C 1
ATOM 1314 O O . THR A 1 167 ? -9.211 10.364 -5.800 1.00 90.25 167 THR A O 1
ATOM 1317 N N . GLN A 1 168 ? -9.356 9.289 -7.774 1.00 89.44 168 GLN A N 1
ATOM 1318 C CA . GLN A 1 168 ? -10.791 9.505 -7.970 1.00 89.44 168 GLN A CA 1
ATOM 1319 C C . GLN A 1 168 ? -11.651 8.544 -7.144 1.00 89.44 168 GLN A C 1
ATOM 1321 O O . GLN A 1 168 ? -12.800 8.852 -6.839 1.00 89.44 168 GLN A O 1
ATOM 1326 N N . LYS A 1 169 ? -11.113 7.367 -6.802 1.00 90.88 169 LYS A N 1
ATOM 1327 C CA . LYS A 1 169 ? -11.826 6.313 -6.060 1.00 90.88 169 LYS A CA 1
ATOM 1328 C C . LYS A 1 169 ? -11.533 6.354 -4.564 1.00 90.88 169 LYS A C 1
ATOM 1330 O O . LYS A 1 169 ? -12.375 5.965 -3.759 1.00 90.88 169 LYS A O 1
ATOM 1335 N N . LEU A 1 170 ? -10.330 6.792 -4.208 1.00 93.94 170 LEU A N 1
ATOM 1336 C CA . LEU A 1 170 ? -9.789 6.740 -2.859 1.00 93.94 170 LEU A CA 1
ATOM 1337 C C . LEU A 1 170 ? -10.169 7.978 -2.046 1.00 93.94 170 LEU A C 1
ATOM 1339 O O . LEU A 1 170 ? -9.866 9.098 -2.453 1.00 93.94 170 LEU A O 1
ATOM 1343 N N . LEU A 1 171 ? -10.751 7.770 -0.867 1.00 94.88 171 LEU A N 1
ATOM 1344 C CA . LEU A 1 171 ? -11.002 8.817 0.116 1.00 94.88 171 LEU A CA 1
ATOM 1345 C C . LEU A 1 171 ? -9.883 8.825 1.159 1.00 94.88 171 LEU A C 1
ATOM 1347 O O . LEU A 1 171 ? -9.709 7.868 1.913 1.00 94.88 171 LEU A O 1
ATOM 1351 N N . VAL A 1 172 ? -9.138 9.926 1.238 1.00 94.81 172 VAL A N 1
ATOM 1352 C CA . VAL A 1 172 ? -8.134 10.088 2.295 1.00 94.81 172 VAL A CA 1
ATOM 1353 C C . VAL A 1 172 ? -8.826 10.553 3.569 1.00 94.81 172 VAL A C 1
ATOM 1355 O O . VAL A 1 172 ? -9.554 11.545 3.547 1.00 94.81 172 VAL A O 1
ATOM 1358 N N . VAL A 1 173 ? -8.565 9.899 4.693 1.00 93.31 173 VAL A N 1
ATOM 1359 C CA . VAL A 1 173 ? -9.127 10.215 6.016 1.00 93.31 173 VAL A CA 1
ATOM 1360 C C . VAL A 1 173 ? -8.020 10.647 6.987 1.00 93.31 173 VAL A C 1
ATOM 1362 O O . VAL A 1 173 ? -6.865 10.282 6.766 1.00 93.31 173 VAL A O 1
ATOM 1365 N N . PRO A 1 174 ? -8.330 11.421 8.043 1.00 94.50 174 PRO A N 1
ATOM 1366 C CA . PRO A 1 174 ? -7.343 11.797 9.050 1.00 94.50 174 PRO A CA 1
ATOM 1367 C C . PRO A 1 174 ? -6.674 10.585 9.700 1.00 94.50 174 PRO A C 1
ATOM 1369 O O . PRO A 1 174 ? -7.305 9.546 9.908 1.00 94.50 174 PRO A O 1
ATOM 1372 N N . ASP A 1 175 ? -5.412 10.749 10.078 1.00 95.75 175 ASP A N 1
ATOM 1373 C CA . ASP A 1 175 ? -4.670 9.736 10.823 1.00 95.75 175 ASP A CA 1
ATOM 1374 C C . ASP A 1 175 ? -5.309 9.496 12.202 1.00 95.75 175 ASP A C 1
ATOM 1376 O O . ASP A 1 175 ? -5.566 10.431 12.970 1.00 95.75 175 ASP A O 1
ATOM 1380 N N . LYS A 1 176 ? -5.559 8.226 12.537 1.00 95.62 176 LYS A N 1
ATOM 1381 C CA . LYS A 1 176 ? -6.098 7.808 13.838 1.00 95.62 176 LYS A CA 1
ATOM 1382 C C . LYS A 1 176 ? -5.300 6.632 14.377 1.00 95.62 176 LYS A C 1
ATOM 1384 O O . LYS A 1 176 ? -4.979 5.704 13.642 1.00 95.62 176 LYS A O 1
ATOM 1389 N N . VAL A 1 177 ? -4.966 6.668 15.666 1.00 96.69 177 VAL A N 1
ATOM 1390 C CA . VAL A 1 177 ? -4.214 5.594 16.329 1.00 96.69 177 VAL A CA 1
ATOM 1391 C C . VAL A 1 177 ? -4.786 5.363 17.725 1.00 96.69 177 VAL A C 1
ATOM 1393 O O . VAL A 1 177 ? -4.525 6.163 18.623 1.00 96.69 177 VAL A O 1
ATOM 1396 N N . PRO A 1 178 ? -5.560 4.285 17.932 1.00 96.19 178 PRO A N 1
ATOM 1397 C CA . PRO A 1 178 ? -5.972 3.865 19.265 1.00 96.19 178 PRO A CA 1
ATOM 1398 C C . PRO A 1 178 ? -4.763 3.617 20.177 1.00 96.19 178 PRO A C 1
ATOM 1400 O O . PRO A 1 178 ? -3.710 3.159 19.723 1.00 96.19 178 PRO A O 1
ATOM 1403 N N . SER A 1 179 ? -4.917 3.884 21.476 1.00 96.19 179 SER A N 1
ATOM 1404 C CA . SER A 1 179 ? -3.827 3.817 22.462 1.00 96.19 179 SER A CA 1
ATOM 1405 C C . SER A 1 179 ? -3.123 2.457 22.495 1.00 96.19 179 SER A C 1
ATOM 1407 O O . SER A 1 179 ? -1.894 2.402 22.508 1.00 96.19 179 SER A O 1
ATOM 1409 N N . TYR A 1 180 ? -3.872 1.357 22.428 1.00 95.75 180 TYR A N 1
ATOM 1410 C CA . TYR A 1 180 ? -3.302 0.009 22.457 1.00 95.75 180 TYR A CA 1
ATOM 1411 C C . TYR A 1 180 ? -2.480 -0.321 21.195 1.00 95.75 180 TYR A C 1
ATOM 1413 O O . TYR A 1 180 ? -1.448 -0.981 21.289 1.00 95.75 180 TYR A O 1
ATOM 1421 N N . ILE A 1 181 ? -2.846 0.213 20.021 1.00 96.50 181 ILE A N 1
ATOM 1422 C CA . ILE A 1 181 ? -2.025 0.104 18.799 1.00 96.50 181 ILE A CA 1
ATOM 1423 C C . ILE A 1 181 ? -0.783 0.994 18.909 1.00 96.50 181 ILE A C 1
ATOM 1425 O O . ILE A 1 181 ? 0.312 0.600 18.493 1.00 96.50 181 ILE A O 1
ATOM 1429 N N . ALA A 1 182 ? -0.920 2.182 19.506 1.00 96.19 182 ALA A N 1
ATOM 1430 C CA . ALA A 1 182 ? 0.202 3.088 19.739 1.00 96.19 182 ALA A CA 1
ATOM 1431 C C . ALA A 1 182 ? 1.279 2.458 20.640 1.00 96.19 182 ALA A C 1
ATOM 1433 O O . ALA A 1 182 ? 2.467 2.725 20.448 1.00 96.19 182 ALA A O 1
ATOM 1434 N N . GLN A 1 183 ? 0.890 1.581 21.567 1.00 96.75 183 GLN A N 1
ATOM 1435 C CA . GLN A 1 183 ? 1.789 0.912 22.511 1.00 96.75 183 GLN A CA 1
ATOM 1436 C C . GLN A 1 183 ? 2.518 -0.313 21.944 1.00 96.75 183 GLN A C 1
ATOM 1438 O O . GLN A 1 183 ? 3.500 -0.741 22.548 1.00 96.75 183 GLN A O 1
ATOM 1443 N N . LEU A 1 184 ? 2.113 -0.839 20.780 1.00 96.56 184 LEU A N 1
ATOM 1444 C CA . LEU A 1 184 ? 2.766 -1.997 20.157 1.00 96.56 184 LEU A CA 1
ATOM 1445 C C . LEU A 1 184 ? 4.272 -1.765 19.958 1.00 96.56 184 LEU A C 1
ATOM 1447 O O . LEU A 1 184 ? 4.706 -0.683 19.545 1.00 96.56 184 LEU A O 1
ATOM 1451 N N . LYS A 1 185 ? 5.079 -2.798 20.199 1.00 94.75 185 LYS A N 1
ATOM 1452 C CA . LYS A 1 185 ? 6.543 -2.773 20.035 1.00 94.75 185 LYS A CA 1
ATOM 1453 C C . LYS A 1 185 ? 7.018 -3.911 19.132 1.00 94.75 185 LYS A C 1
ATOM 1455 O O . LYS A 1 185 ? 6.296 -4.871 18.891 1.00 94.75 185 LYS A O 1
ATOM 1460 N N . GLY A 1 186 ? 8.244 -3.806 18.622 1.00 92.38 186 GLY A N 1
ATOM 1461 C CA . GLY A 1 186 ? 8.897 -4.872 17.857 1.00 92.38 186 GLY A CA 1
ATOM 1462 C C . GLY A 1 186 ? 9.434 -4.424 16.500 1.00 92.38 186 GLY A C 1
ATOM 1463 O O . GLY A 1 186 ? 9.074 -3.374 15.971 1.00 92.38 186 GLY A O 1
ATOM 1464 N N . LYS A 1 187 ? 10.299 -5.255 15.910 1.00 87.62 187 LYS A N 1
ATOM 1465 C CA . LYS A 1 187 ? 11.028 -4.952 14.664 1.00 87.62 187 LYS A CA 1
ATOM 1466 C C . LYS A 1 187 ? 10.110 -4.656 13.470 1.00 87.62 187 LYS A C 1
ATOM 1468 O O . LYS A 1 187 ? 10.454 -3.851 12.610 1.00 87.62 187 LYS A O 1
ATOM 1473 N N . CYS A 1 188 ? 8.946 -5.302 13.413 1.00 85.81 188 CYS A N 1
ATOM 1474 C CA . CYS A 1 188 ? 7.963 -5.129 12.339 1.00 85.81 188 CYS A CA 1
ATOM 1475 C C . CYS A 1 188 ? 6.972 -3.976 12.603 1.00 85.81 188 CYS A C 1
ATOM 1477 O O . CYS A 1 188 ? 6.155 -3.649 11.735 1.00 85.81 188 CYS A O 1
ATOM 1479 N N . VAL A 1 189 ? 7.046 -3.340 13.777 1.00 90.31 189 VAL A N 1
ATOM 1480 C CA . VAL A 1 189 ? 6.128 -2.290 14.231 1.00 90.31 189 VAL A CA 1
ATOM 1481 C C . VAL A 1 189 ? 6.719 -0.907 13.937 1.00 90.31 189 VAL A C 1
ATOM 1483 O O . VAL A 1 189 ? 7.229 -0.209 14.808 1.00 90.31 189 VAL A O 1
ATOM 1486 N N . ASN A 1 190 ? 6.649 -0.505 12.669 1.00 93.12 190 ASN A N 1
ATOM 1487 C CA . ASN A 1 190 ? 7.018 0.844 12.220 1.00 93.12 190 ASN A CA 1
ATOM 1488 C C . ASN A 1 190 ? 5.909 1.866 12.583 1.00 93.12 190 ASN A C 1
ATOM 1490 O O . ASN A 1 190 ? 4.731 1.520 12.438 1.00 93.12 190 ASN A O 1
ATOM 1494 N N . PRO A 1 191 ? 6.252 3.114 12.978 1.00 95.94 191 PRO A N 1
ATOM 1495 C CA . PRO A 1 191 ? 5.295 4.210 13.178 1.00 95.94 191 PRO A CA 1
ATOM 1496 C C . PRO A 1 191 ? 4.225 4.349 12.086 1.00 95.94 191 PRO A C 1
ATOM 1498 O O . PRO A 1 191 ? 3.042 4.420 12.401 1.00 95.94 191 PRO A O 1
ATOM 1501 N N . LEU A 1 192 ? 4.602 4.290 10.806 1.00 96.81 192 LEU A N 1
ATOM 1502 C CA . LEU A 1 192 ? 3.651 4.385 9.696 1.00 96.81 192 LEU A CA 1
ATOM 1503 C C . LEU A 1 192 ? 2.623 3.248 9.723 1.00 96.81 192 LEU A C 1
ATOM 1505 O O . LEU A 1 192 ? 1.442 3.476 9.486 1.00 96.81 192 LEU A O 1
ATOM 1509 N N . ASN A 1 193 ? 3.049 2.022 10.036 1.00 96.50 193 ASN A N 1
ATOM 1510 C CA . ASN A 1 193 ? 2.119 0.898 10.110 1.00 96.50 193 ASN A CA 1
ATOM 1511 C C . ASN A 1 193 ? 1.160 1.053 11.297 1.00 96.50 193 ASN A C 1
ATOM 1513 O O . ASN A 1 193 ? -0.016 0.745 11.141 1.00 96.50 193 ASN A O 1
ATOM 1517 N N . LYS A 1 194 ? 1.610 1.596 12.441 1.00 97.56 194 LYS A N 1
ATOM 1518 C CA . LYS A 1 194 ? 0.699 1.925 13.553 1.00 97.56 194 LYS A CA 1
ATO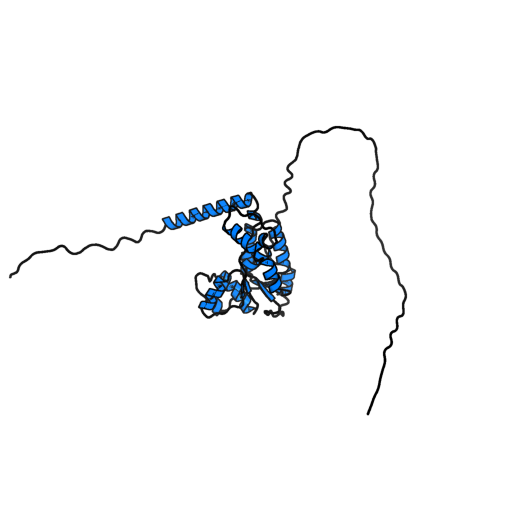M 1519 C C . LYS A 1 194 ? -0.407 2.872 13.099 1.00 97.56 194 LYS A C 1
ATOM 1521 O O . LYS A 1 194 ? -1.559 2.649 13.444 1.00 97.56 194 LYS A O 1
ATOM 1526 N N . VAL A 1 195 ? -0.068 3.872 12.286 1.00 98.00 195 VAL A N 1
ATOM 1527 C CA . VAL A 1 195 ? -1.049 4.809 11.724 1.00 98.00 195 VAL A CA 1
ATOM 1528 C C . VAL A 1 195 ? -1.990 4.126 10.736 1.00 98.00 195 VAL A C 1
ATOM 1530 O O . VAL A 1 195 ? -3.202 4.281 10.846 1.00 98.00 195 VAL A O 1
ATOM 1533 N N . VAL A 1 196 ? -1.464 3.331 9.800 1.00 98.00 196 VAL A N 1
ATOM 1534 C CA . VAL A 1 196 ? -2.275 2.613 8.800 1.00 98.00 196 VAL A CA 1
ATOM 1535 C C . VAL A 1 196 ? -3.277 1.677 9.471 1.00 98.00 196 VAL A C 1
ATOM 1537 O O . VAL A 1 196 ? -4.476 1.802 9.233 1.00 98.00 196 VAL A O 1
ATOM 1540 N N . PHE A 1 197 ? -2.802 0.760 10.314 1.00 98.00 197 PHE A N 1
ATOM 1541 C CA . PHE A 1 197 ? -3.668 -0.215 10.972 1.00 98.00 197 PHE A CA 1
ATOM 1542 C C . PHE A 1 197 ? -4.536 0.434 12.051 1.00 98.00 197 PHE A C 1
ATOM 1544 O O . PHE A 1 197 ? -5.708 0.097 12.159 1.00 98.00 197 PHE A O 1
ATOM 1551 N N . GLY A 1 198 ? -4.005 1.416 12.784 1.00 97.44 198 GLY A N 1
ATOM 1552 C CA . GLY A 1 198 ? -4.770 2.191 13.759 1.00 97.44 198 GLY A CA 1
ATOM 1553 C C . GLY A 1 198 ? -5.939 2.944 13.137 1.00 97.44 198 GLY A C 1
ATOM 1554 O O . GLY A 1 198 ? -7.006 3.018 13.740 1.00 97.44 198 GLY A O 1
ATOM 1555 N N . THR A 1 199 ? -5.775 3.444 11.911 1.00 96.88 199 THR A N 1
ATOM 1556 C CA . THR A 1 199 ? -6.852 4.147 11.213 1.00 96.88 199 THR A CA 1
ATOM 1557 C C . THR A 1 199 ? -7.942 3.175 10.775 1.00 96.88 199 THR A C 1
ATOM 1559 O O . THR A 1 199 ? -9.119 3.454 10.988 1.00 96.88 199 THR A O 1
ATOM 1562 N N . GLY A 1 200 ? -7.570 2.012 10.228 1.00 96.69 200 GLY A N 1
ATOM 1563 C CA . GLY A 1 200 ? -8.541 0.966 9.894 1.00 96.69 200 GLY A CA 1
ATOM 1564 C C . GLY A 1 200 ? -9.334 0.501 11.117 1.00 96.69 200 GLY A C 1
ATOM 1565 O O . GLY A 1 200 ? -10.559 0.432 11.070 1.00 96.69 200 GLY A O 1
ATOM 1566 N N . GLU A 1 201 ? -8.636 0.296 12.232 1.00 96.12 201 GLU A N 1
ATOM 1567 C CA . GLU A 1 201 ? -9.227 -0.085 13.512 1.00 96.12 201 GLU A CA 1
ATOM 1568 C C . GLU A 1 201 ? -10.195 0.978 14.055 1.00 96.12 201 GLU A C 1
ATOM 1570 O O . GLU A 1 201 ? -11.326 0.669 14.419 1.00 96.12 201 GLU A O 1
ATOM 1575 N N . PHE A 1 202 ? -9.791 2.254 14.051 1.00 95.06 202 PHE A N 1
ATOM 1576 C CA . PHE A 1 202 ? -10.630 3.365 14.511 1.00 95.06 202 PHE A CA 1
ATOM 1577 C C . PHE A 1 202 ? -11.937 3.475 13.715 1.00 95.06 202 PHE A C 1
ATOM 1579 O O . PHE A 1 202 ? -13.005 3.656 14.297 1.00 95.06 202 PHE A O 1
ATOM 1586 N N . TYR A 1 203 ? -11.857 3.345 12.388 1.00 93.56 203 TYR A N 1
ATOM 1587 C CA . TYR A 1 203 ? -13.024 3.388 11.505 1.00 93.56 203 TYR A CA 1
ATOM 1588 C C . TYR A 1 203 ? -13.769 2.048 11.409 1.00 93.56 203 TYR A C 1
ATOM 1590 O O . TYR A 1 203 ? -14.753 1.970 10.680 1.00 93.56 203 TYR A O 1
ATOM 1598 N N . LYS A 1 204 ? -13.335 1.007 12.138 1.00 94.50 204 LYS A N 1
ATOM 1599 C CA . LYS A 1 204 ? -13.927 -0.343 12.128 1.00 94.50 204 LYS A CA 1
ATOM 1600 C C . LYS A 1 204 ? -14.032 -0.948 10.720 1.00 94.50 204 LYS A C 1
ATOM 1602 O O . LYS A 1 204 ? -15.008 -1.619 10.385 1.00 94.50 204 LYS A O 1
ATOM 1607 N N . VAL A 1 205 ? -13.017 -0.710 9.890 1.00 96.50 205 VAL A N 1
ATOM 1608 C CA . VAL A 1 205 ? -12.908 -1.241 8.523 1.00 96.50 205 VAL A CA 1
ATOM 1609 C C . VAL A 1 205 ? -11.736 -2.207 8.413 1.00 96.50 205 VAL A C 1
ATOM 1611 O O . VAL A 1 205 ? -10.724 -2.072 9.103 1.00 96.50 205 VAL A O 1
ATOM 1614 N N . VAL A 1 206 ? -11.827 -3.164 7.489 1.00 98.00 206 VAL A N 1
ATOM 1615 C CA . VAL A 1 206 ? -10.718 -4.093 7.244 1.00 98.00 206 VAL A CA 1
ATOM 1616 C C . VAL A 1 206 ? -9.558 -3.349 6.590 1.00 98.00 206 VAL A C 1
ATOM 1618 O O . VAL A 1 206 ? -9.745 -2.629 5.605 1.00 98.00 206 VAL A O 1
ATOM 1621 N N . THR A 1 207 ? -8.342 -3.558 7.101 1.00 98.38 207 THR A N 1
ATOM 1622 C CA . THR A 1 207 ? -7.130 -3.053 6.446 1.00 98.38 207 THR A CA 1
ATOM 1623 C C . THR A 1 207 ? -6.617 -4.053 5.411 1.00 98.38 207 THR A C 1
ATOM 1625 O O . THR A 1 207 ? -6.142 -5.132 5.754 1.00 98.38 207 THR A O 1
ATOM 1628 N N . VAL A 1 208 ? -6.665 -3.685 4.134 1.00 98.62 208 VAL A N 1
ATOM 1629 C CA . VAL A 1 208 ? -6.100 -4.463 3.021 1.00 98.62 208 VAL A CA 1
ATOM 1630 C C . VAL A 1 208 ? -4.614 -4.124 2.913 1.00 98.62 208 VAL A C 1
ATOM 1632 O O . VAL A 1 208 ? -4.262 -2.952 2.746 1.00 98.62 208 VAL A O 1
ATOM 1635 N N . THR A 1 209 ? -3.719 -5.109 3.025 1.00 98.06 209 THR A N 1
ATOM 1636 C CA . THR A 1 209 ? -2.276 -4.869 3.209 1.00 98.06 209 THR A CA 1
ATOM 1637 C C . THR A 1 209 ? -1.381 -5.971 2.641 1.00 98.06 209 THR A C 1
ATOM 1639 O O . THR A 1 209 ? -1.720 -7.144 2.693 1.00 98.06 209 THR A O 1
ATOM 1642 N N . ALA A 1 210 ? -0.162 -5.608 2.230 1.00 97.06 210 ALA A N 1
ATOM 1643 C CA . ALA A 1 210 ? 0.933 -6.561 1.993 1.00 97.06 210 ALA A CA 1
ATOM 1644 C C . ALA A 1 210 ? 1.992 -6.562 3.107 1.00 97.06 210 ALA A C 1
ATOM 1646 O O . ALA A 1 210 ? 3.182 -6.817 2.879 1.00 97.06 210 ALA A O 1
ATOM 1647 N N . ASN A 1 211 ? 1.595 -6.169 4.317 1.00 92.88 211 ASN A N 1
ATOM 1648 C CA . ASN A 1 211 ? 2.456 -6.161 5.491 1.00 92.88 211 ASN A CA 1
ATOM 1649 C C . ASN A 1 211 ? 1.888 -7.046 6.604 1.00 92.88 211 ASN A C 1
ATOM 1651 O O . ASN A 1 211 ? 1.504 -6.571 7.673 1.00 92.88 211 ASN A O 1
ATOM 1655 N N . GLY A 1 212 ? 1.894 -8.358 6.364 1.00 94.81 212 GLY A N 1
ATOM 1656 C CA . GLY A 1 212 ? 1.510 -9.338 7.383 1.00 94.81 212 GLY A CA 1
ATOM 1657 C C . GLY A 1 212 ? 2.446 -9.370 8.598 1.00 94.81 212 GLY A C 1
ATOM 1658 O O . GLY A 1 212 ? 2.065 -9.869 9.651 1.00 94.81 212 GLY A O 1
ATOM 1659 N N . GLY A 1 213 ? 3.660 -8.812 8.494 1.00 96.06 213 GLY A N 1
ATOM 1660 C CA . GLY A 1 213 ? 4.608 -8.753 9.610 1.00 96.06 213 GLY A CA 1
ATOM 1661 C C . GLY A 1 213 ? 4.106 -7.901 10.775 1.00 96.06 213 GLY A C 1
ATOM 1662 O O . GLY A 1 213 ? 4.309 -8.276 11.927 1.00 96.06 213 GLY A O 1
ATOM 1663 N N . PHE A 1 214 ? 3.421 -6.789 10.489 1.00 96.56 214 PHE A N 1
ATOM 1664 C CA . PHE A 1 214 ? 2.802 -5.970 11.532 1.00 96.56 214 PHE A CA 1
ATOM 1665 C C . PHE A 1 214 ? 1.661 -6.717 12.228 1.00 96.56 214 PHE A C 1
ATOM 1667 O O . PHE A 1 214 ? 1.639 -6.764 13.451 1.00 96.56 214 PHE A O 1
ATOM 1674 N N . VAL A 1 215 ? 0.768 -7.349 11.455 1.00 96.88 215 VAL A N 1
ATOM 1675 C CA . VAL A 1 215 ? -0.385 -8.106 11.977 1.00 96.88 215 VAL A CA 1
ATOM 1676 C C . VAL A 1 215 ? 0.080 -9.219 12.916 1.00 96.88 215 VAL A C 1
ATOM 1678 O O . VAL A 1 215 ? -0.374 -9.294 14.052 1.00 96.88 215 VAL A O 1
ATOM 1681 N N . ARG A 1 216 ? 1.073 -10.014 12.496 1.00 96.75 216 ARG A N 1
ATOM 1682 C CA . ARG A 1 216 ? 1.659 -11.066 13.343 1.00 96.75 216 ARG A CA 1
ATOM 1683 C C . ARG A 1 216 ? 2.313 -10.510 14.609 1.00 96.75 216 ARG A C 1
ATOM 1685 O O . ARG A 1 216 ? 2.170 -11.094 15.675 1.00 96.75 216 ARG A O 1
ATOM 1692 N N . SER A 1 217 ? 3.016 -9.380 14.500 1.00 96.62 217 SER A N 1
ATOM 1693 C CA . SER A 1 217 ? 3.658 -8.736 15.652 1.00 96.62 217 SER A CA 1
ATOM 1694 C C . SER A 1 217 ? 2.645 -8.148 16.636 1.00 96.62 217 SER A C 1
ATOM 1696 O O . SER A 1 217 ? 2.930 -8.103 17.828 1.00 96.62 217 SER A O 1
ATOM 1698 N N . ALA A 1 218 ? 1.494 -7.670 16.160 1.00 96.81 218 ALA A N 1
ATOM 1699 C CA . ALA A 1 218 ? 0.400 -7.220 17.013 1.00 96.81 218 ALA A CA 1
ATOM 1700 C C . ALA A 1 218 ? -0.247 -8.412 17.732 1.00 96.81 218 ALA A C 1
ATOM 1702 O O . ALA A 1 218 ? -0.406 -8.387 18.951 1.00 96.81 218 ALA A O 1
ATOM 1703 N N . GLN A 1 219 ? -0.504 -9.496 16.994 1.00 97.00 219 GLN A N 1
ATOM 1704 C CA . GLN A 1 219 ? -1.096 -10.716 17.536 1.00 97.00 219 GLN A CA 1
ATOM 1705 C C . GLN A 1 219 ? -0.224 -11.346 18.629 1.00 97.00 219 GLN A C 1
ATOM 1707 O O . GLN A 1 219 ? -0.745 -11.751 19.665 1.00 97.00 219 GLN A O 1
ATOM 1712 N N . SER A 1 220 ? 1.105 -11.355 18.469 1.00 96.94 220 SER A N 1
ATOM 1713 C CA . SER A 1 220 ? 2.024 -11.843 19.511 1.00 96.94 220 SER A CA 1
ATOM 1714 C C . SER A 1 220 ? 2.027 -10.992 20.790 1.00 96.94 220 SER A C 1
ATOM 1716 O O . SER A 1 220 ? 2.628 -11.387 21.781 1.00 96.94 220 SER A O 1
ATOM 1718 N N . GLN A 1 221 ? 1.401 -9.812 20.763 1.00 97.12 221 GLN A N 1
ATOM 1719 C CA . GLN A 1 221 ? 1.204 -8.912 21.904 1.00 97.12 221 GLN A CA 1
ATOM 1720 C C . GLN A 1 221 ? -0.262 -8.889 22.371 1.00 97.12 221 GLN A C 1
ATOM 1722 O O . GLN A 1 221 ? -0.653 -7.994 23.114 1.00 97.12 221 GLN A O 1
ATOM 1727 N N . GLY A 1 222 ? -1.085 -9.847 21.927 1.00 97.12 222 GLY A N 1
ATOM 1728 C CA . GLY A 1 222 ? -2.495 -9.954 22.311 1.00 97.12 222 GLY A CA 1
ATOM 1729 C C . GLY A 1 222 ? -3.437 -8.994 21.579 1.00 97.12 222 GLY A C 1
ATOM 1730 O O . GLY A 1 222 ? -4.596 -8.878 21.965 1.00 97.12 222 GLY A O 1
ATOM 1731 N N . VAL A 1 223 ? -2.973 -8.313 20.525 1.00 96.88 223 VAL A N 1
ATOM 1732 C CA . VAL A 1 223 ? -3.788 -7.377 19.736 1.00 96.88 223 VAL A CA 1
ATOM 1733 C C . VAL A 1 223 ? -4.158 -8.005 18.395 1.00 96.88 223 VAL A C 1
ATOM 1735 O O . VAL A 1 223 ? -3.302 -8.217 17.536 1.00 96.88 223 VAL A O 1
ATOM 1738 N N . TYR A 1 224 ? -5.449 -8.265 18.195 1.00 95.88 224 TYR A N 1
ATOM 1739 C CA . TYR A 1 224 ? -5.987 -8.840 16.962 1.00 95.88 224 TYR A CA 1
ATOM 1740 C C . TYR A 1 224 ? -6.508 -7.732 16.055 1.00 95.88 224 TYR A C 1
ATOM 1742 O O . TYR A 1 224 ? -7.449 -7.031 16.407 1.00 95.88 224 TYR A O 1
ATOM 1750 N N . ILE A 1 225 ? -5.884 -7.574 14.891 1.00 94.69 225 ILE A N 1
ATOM 1751 C CA . ILE A 1 225 ? -6.223 -6.523 13.929 1.00 94.69 225 ILE A CA 1
ATOM 1752 C C . ILE A 1 225 ? -6.923 -7.158 12.739 1.00 94.69 225 ILE A C 1
ATOM 1754 O O . ILE A 1 225 ? -6.407 -8.114 12.155 1.00 94.69 225 ILE A O 1
ATOM 1758 N N . ASN A 1 226 ? -8.062 -6.594 12.340 1.00 94.56 226 ASN A N 1
ATOM 1759 C CA . ASN A 1 226 ? -8.785 -7.070 11.171 1.00 94.56 226 ASN A CA 1
ATOM 1760 C C . ASN A 1 226 ? -8.079 -6.623 9.879 1.00 94.56 226 ASN A C 1
ATOM 1762 O O . ASN A 1 226 ? -8.088 -5.442 9.506 1.00 94.56 226 ASN A O 1
ATOM 1766 N N . ALA A 1 227 ? -7.433 -7.569 9.200 1.00 97.25 227 ALA A N 1
ATOM 1767 C CA . ALA A 1 227 ? -6.646 -7.294 8.009 1.00 97.25 227 ALA A CA 1
ATOM 1768 C C . ALA A 1 227 ? -6.820 -8.373 6.939 1.00 97.25 227 ALA A C 1
ATOM 1770 O O . ALA A 1 227 ? -6.742 -9.566 7.219 1.00 97.25 227 ALA A O 1
ATOM 1771 N N . PHE A 1 228 ? -6.961 -7.931 5.692 1.00 98.31 228 PHE A N 1
ATOM 1772 C CA . PHE A 1 228 ? -6.845 -8.789 4.522 1.00 98.31 228 PHE A CA 1
ATOM 1773 C C . PHE A 1 228 ? -5.416 -8.696 3.993 1.00 98.31 228 PHE A C 1
ATOM 1775 O O . PHE A 1 228 ? -4.967 -7.618 3.591 1.00 98.31 228 PHE A O 1
ATOM 1782 N N . ILE A 1 229 ? -4.687 -9.810 4.028 1.00 98.19 229 ILE A N 1
ATOM 1783 C CA . ILE A 1 229 ? -3.273 -9.849 3.658 1.00 98.19 229 ILE A CA 1
ATOM 1784 C C . ILE A 1 229 ? -3.133 -10.406 2.243 1.00 98.19 229 ILE A C 1
ATOM 1786 O O . ILE A 1 229 ? -3.637 -11.485 1.956 1.00 98.19 229 ILE A O 1
ATOM 1790 N N . HIS A 1 230 ? -2.405 -9.691 1.391 1.00 97.94 230 HIS A N 1
ATOM 1791 C CA . HIS A 1 230 ? -2.007 -10.153 0.063 1.00 97.94 230 HIS A CA 1
ATOM 1792 C C . HIS A 1 230 ? -0.483 -10.099 -0.101 1.00 97.94 230 HIS A C 1
ATOM 1794 O O . HIS A 1 230 ? 0.221 -9.447 0.678 1.00 97.94 230 HIS A O 1
ATOM 1800 N N . ASP A 1 231 ? 0.044 -10.745 -1.139 1.00 96.94 231 ASP A N 1
ATOM 1801 C CA . ASP A 1 231 ? 1.475 -10.700 -1.425 1.00 96.94 231 ASP A CA 1
ATOM 1802 C C . ASP A 1 231 ? 1.921 -9.332 -1.952 1.00 96.94 231 ASP A C 1
ATOM 1804 O O . ASP A 1 231 ? 1.207 -8.633 -2.675 1.00 96.94 231 ASP A O 1
ATOM 1808 N N . ALA A 1 232 ? 3.138 -8.928 -1.584 1.00 96.44 232 ALA A N 1
ATOM 1809 C CA . ALA A 1 232 ? 3.692 -7.652 -2.017 1.00 96.44 232 ALA A CA 1
ATOM 1810 C C . ALA A 1 232 ? 4.104 -7.697 -3.495 1.00 96.44 232 ALA A C 1
ATOM 1812 O O . ALA A 1 232 ? 4.694 -8.672 -3.964 1.00 96.44 232 ALA A O 1
ATOM 1813 N N . ARG A 1 233 ? 3.860 -6.589 -4.199 1.00 96.19 233 ARG A N 1
ATOM 1814 C CA . ARG A 1 233 ? 4.283 -6.357 -5.584 1.00 96.19 233 ARG A CA 1
ATOM 1815 C C . ARG A 1 233 ? 4.910 -4.973 -5.708 1.00 96.19 233 ARG A C 1
ATOM 1817 O O . ARG A 1 233 ? 4.608 -4.080 -4.914 1.00 96.19 233 ARG A O 1
ATOM 1824 N N . ALA A 1 234 ? 5.834 -4.823 -6.651 1.00 95.25 234 ALA A N 1
ATOM 1825 C CA . ALA A 1 234 ? 6.597 -3.595 -6.855 1.00 95.25 234 ALA A CA 1
ATOM 1826 C C . ALA A 1 234 ? 6.056 -2.791 -8.040 1.00 95.25 234 ALA A C 1
ATOM 1828 O O . ALA A 1 234 ? 5.458 -3.359 -8.948 1.00 95.25 234 ALA A O 1
ATOM 1829 N N . LEU A 1 235 ? 6.323 -1.485 -8.055 1.00 95.56 235 LEU A N 1
ATOM 1830 C CA . LEU A 1 235 ? 6.289 -0.706 -9.293 1.00 95.56 235 LEU A CA 1
ATOM 1831 C C . LEU A 1 235 ? 7.433 -1.180 -10.193 1.00 95.56 235 LEU A C 1
ATOM 1833 O O . LEU A 1 235 ? 8.543 -1.430 -9.711 1.00 95.56 235 LEU A O 1
ATOM 1837 N N . THR A 1 236 ? 7.146 -1.357 -11.475 1.00 93.69 236 THR A N 1
ATOM 1838 C CA . THR A 1 236 ? 8.034 -2.069 -12.411 1.00 93.69 236 THR A CA 1
ATOM 1839 C C . THR A 1 236 ? 8.270 -1.309 -13.703 1.00 93.69 236 THR A C 1
ATOM 1841 O O . THR A 1 236 ? 9.345 -1.452 -14.280 1.00 93.69 236 THR A O 1
ATOM 1844 N N . GLU A 1 237 ? 7.363 -0.416 -14.097 1.00 91.56 237 GLU A N 1
ATOM 1845 C CA . GLU A 1 237 ? 7.436 0.252 -15.397 1.00 91.56 237 GLU A CA 1
ATOM 1846 C C . GLU A 1 237 ? 8.727 1.053 -15.584 1.00 91.56 237 GLU A C 1
ATOM 1848 O O . GLU A 1 237 ? 9.384 0.952 -16.617 1.00 91.56 237 GLU A O 1
ATOM 1853 N N . LEU A 1 238 ? 9.153 1.812 -14.567 1.00 87.62 238 LEU A N 1
ATOM 1854 C CA . LEU A 1 238 ? 10.407 2.553 -14.669 1.00 87.62 238 LEU A CA 1
ATOM 1855 C C . LEU A 1 238 ? 11.604 1.600 -14.804 1.00 87.62 238 LEU A C 1
ATOM 1857 O O . LEU A 1 238 ? 12.508 1.873 -15.589 1.00 87.62 238 LEU A O 1
ATOM 1861 N N . TYR A 1 239 ? 11.604 0.468 -14.092 1.00 83.81 239 TYR A N 1
ATOM 1862 C CA . TYR A 1 239 ? 12.671 -0.535 -14.183 1.00 83.81 239 TYR A CA 1
ATOM 1863 C C . TYR A 1 239 ? 12.753 -1.183 -15.571 1.00 83.81 239 TYR A C 1
ATOM 1865 O O . TYR A 1 239 ? 13.852 -1.490 -16.026 1.00 83.81 239 TYR A O 1
ATOM 1873 N N . GLU A 1 240 ? 11.615 -1.366 -16.243 1.00 81.94 240 GLU A N 1
ATOM 1874 C CA . GLU A 1 240 ? 11.543 -1.910 -17.606 1.00 81.94 240 GLU A CA 1
ATOM 1875 C C . GLU A 1 240 ? 12.236 -1.004 -18.637 1.00 81.94 240 GLU A C 1
ATOM 1877 O O . GLU A 1 240 ? 12.605 -1.462 -19.719 1.00 81.94 240 GLU A O 1
ATOM 1882 N N . THR A 1 241 ? 12.464 0.272 -18.307 1.00 77.75 241 THR A N 1
ATOM 1883 C CA . THR A 1 241 ? 13.248 1.181 -19.147 1.00 77.75 241 THR A CA 1
ATOM 1884 C C . THR A 1 241 ? 14.754 0.983 -18.946 1.00 77.75 241 THR A C 1
ATOM 1886 O O . THR A 1 241 ? 15.245 0.766 -17.835 1.00 77.75 241 THR A O 1
ATOM 1889 N N . SER A 1 242 ? 15.535 1.152 -20.017 1.00 69.88 242 SER A N 1
ATOM 1890 C CA . SER A 1 242 ? 17.005 1.081 -19.959 1.00 69.88 242 SER A CA 1
ATOM 1891 C C . SER A 1 242 ? 17.615 2.090 -18.972 1.00 69.88 242 SER A C 1
ATOM 1893 O O . SER A 1 242 ? 18.641 1.818 -18.341 1.00 69.88 242 SER A O 1
ATOM 1895 N N . VAL A 1 243 ? 16.965 3.244 -18.798 1.00 68.12 243 VAL A N 1
ATOM 1896 C CA . VAL A 1 243 ? 17.349 4.296 -17.849 1.00 68.12 243 VAL A CA 1
ATOM 1897 C C . VAL A 1 243 ? 17.069 3.867 -16.409 1.00 68.12 243 VAL A C 1
ATOM 1899 O O . VAL A 1 243 ? 17.968 3.939 -15.566 1.00 68.12 243 VAL A O 1
ATOM 1902 N N . GLY A 1 244 ? 15.867 3.365 -16.118 1.00 67.44 244 GLY A N 1
ATOM 1903 C CA . GLY A 1 244 ? 15.511 2.921 -14.770 1.00 67.44 244 GLY A CA 1
ATOM 1904 C C . GLY A 1 244 ? 16.295 1.690 -14.317 1.00 67.44 244 GLY A C 1
ATOM 1905 O O . GLY A 1 244 ? 16.684 1.617 -13.146 1.00 67.44 244 GLY A O 1
ATOM 1906 N N . TYR A 1 245 ? 16.653 0.784 -15.236 1.00 70.62 245 TYR A N 1
ATOM 1907 C CA . TYR A 1 245 ? 17.608 -0.290 -14.955 1.00 70.62 245 TYR A CA 1
ATOM 1908 C C . TYR A 1 245 ? 18.946 0.268 -14.441 1.00 70.62 245 TYR A C 1
ATOM 1910 O O . TYR A 1 245 ? 19.375 -0.070 -13.333 1.00 70.62 245 TYR A O 1
ATOM 1918 N N . LYS A 1 246 ? 19.585 1.182 -15.191 1.00 74.44 246 LYS A N 1
ATOM 1919 C CA . LYS A 1 246 ? 20.866 1.809 -14.802 1.00 74.44 246 LYS A CA 1
ATOM 1920 C C . LYS A 1 246 ? 20.760 2.558 -13.470 1.00 74.44 246 LYS A C 1
ATOM 1922 O O . LYS A 1 246 ? 21.640 2.425 -12.615 1.00 74.44 246 LYS A O 1
ATOM 1927 N N . GLN A 1 247 ? 19.675 3.305 -13.261 1.00 72.06 247 GLN A N 1
ATOM 1928 C CA . GLN A 1 247 ? 19.429 4.046 -12.022 1.00 72.06 247 GLN A CA 1
ATOM 1929 C C . GLN A 1 247 ? 19.333 3.110 -10.810 1.00 72.06 247 GLN A C 1
ATOM 1931 O O . GLN A 1 247 ? 19.970 3.362 -9.783 1.00 72.06 247 GLN A O 1
ATOM 1936 N N . ARG A 1 248 ? 18.610 1.991 -10.930 1.00 71.69 248 ARG A N 1
ATOM 1937 C CA . ARG A 1 248 ? 18.502 1.004 -9.850 1.00 71.69 248 ARG A CA 1
ATOM 1938 C C . ARG A 1 248 ? 19.825 0.297 -9.573 1.00 71.69 248 ARG A C 1
ATOM 1940 O O . ARG A 1 248 ? 20.148 0.070 -8.407 1.00 71.69 248 ARG A O 1
ATOM 1947 N N . GLN A 1 249 ? 20.621 -0.012 -10.600 1.00 76.69 249 GLN A N 1
ATOM 1948 C CA . GLN A 1 249 ? 21.964 -0.574 -10.397 1.00 76.69 249 GLN A CA 1
ATOM 1949 C C . GLN A 1 249 ? 22.868 0.395 -9.627 1.00 76.69 249 GLN A C 1
ATOM 1951 O O . GLN A 1 249 ? 23.516 -0.008 -8.659 1.00 76.69 249 GLN A O 1
ATOM 1956 N N . ARG A 1 250 ? 22.837 1.689 -9.970 1.00 80.56 250 ARG A N 1
ATOM 1957 C CA . ARG A 1 250 ? 23.566 2.728 -9.228 1.00 80.56 250 ARG A CA 1
ATOM 1958 C C . ARG A 1 250 ? 23.123 2.789 -7.765 1.00 80.56 250 ARG A C 1
ATOM 1960 O O . ARG A 1 250 ? 23.969 2.804 -6.876 1.00 80.56 250 ARG A O 1
ATOM 1967 N N . GLN A 1 251 ? 21.818 2.754 -7.491 1.00 78.38 251 GLN A N 1
ATOM 1968 C CA . GLN A 1 251 ? 21.306 2.730 -6.116 1.00 78.38 251 GLN A CA 1
ATOM 1969 C C . GLN A 1 251 ? 21.768 1.483 -5.350 1.00 78.38 251 GLN A C 1
ATOM 1971 O O . GLN A 1 251 ? 22.249 1.607 -4.227 1.00 78.38 251 GLN A O 1
ATOM 1976 N N . LYS A 1 252 ? 21.702 0.286 -5.954 1.00 80.50 252 LYS A N 1
ATOM 1977 C CA . LYS A 1 252 ? 22.209 -0.953 -5.334 1.00 80.50 252 LYS A CA 1
ATOM 1978 C C . LYS A 1 252 ? 23.691 -0.847 -4.973 1.00 80.50 252 LYS A C 1
ATOM 1980 O O . LYS A 1 252 ? 24.085 -1.279 -3.891 1.00 80.50 252 LYS A O 1
ATOM 1985 N N . GLN A 1 253 ? 24.506 -0.267 -5.854 1.00 84.25 253 GLN A N 1
ATOM 1986 C CA . GLN A 1 253 ? 25.928 -0.038 -5.590 1.00 84.25 253 GLN A CA 1
ATOM 1987 C C . GLN A 1 253 ? 26.137 0.944 -4.431 1.00 84.25 253 GLN A C 1
ATOM 1989 O O . GLN A 1 253 ? 26.941 0.667 -3.544 1.00 84.25 253 GLN A O 1
ATOM 1994 N N . LEU A 1 254 ? 25.380 2.046 -4.390 1.00 84.81 254 LEU A N 1
ATOM 1995 C CA . LEU A 1 254 ? 25.431 3.014 -3.290 1.00 84.81 254 LEU A CA 1
ATOM 1996 C C . LEU A 1 254 ? 25.029 2.382 -1.950 1.00 84.81 254 LEU A C 1
ATOM 1998 O O . LEU A 1 254 ? 25.728 2.573 -0.960 1.00 84.81 254 LEU A O 1
ATOM 2002 N N . PHE A 1 255 ? 23.971 1.567 -1.918 1.00 82.75 255 PHE A N 1
ATOM 2003 C CA . PHE A 1 255 ? 23.556 0.851 -0.706 1.00 82.75 255 PHE A CA 1
ATOM 2004 C C . PHE A 1 255 ? 24.603 -0.161 -0.226 1.00 82.75 255 PHE A C 1
ATOM 2006 O O . PHE 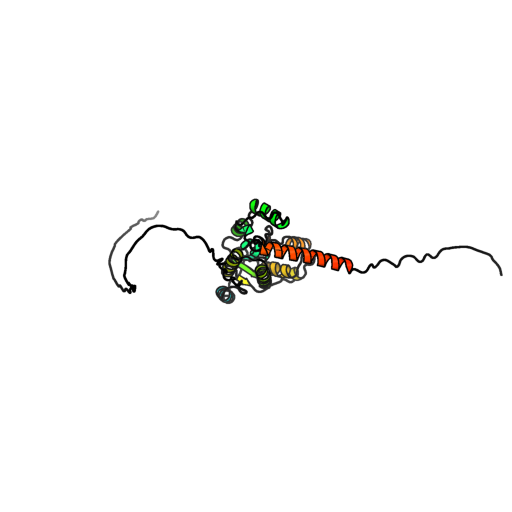A 1 255 ? 24.844 -0.261 0.978 1.00 82.75 255 PHE A O 1
ATOM 2013 N N . LYS A 1 256 ? 25.242 -0.901 -1.143 1.00 84.62 256 LYS A N 1
ATOM 2014 C CA . LYS A 1 256 ? 26.349 -1.808 -0.797 1.00 84.62 256 LYS A CA 1
ATOM 2015 C C . LYS A 1 256 ? 27.523 -1.039 -0.186 1.00 84.62 256 LYS A C 1
ATOM 2017 O O . LYS A 1 256 ? 28.001 -1.440 0.871 1.00 84.62 256 LYS A O 1
ATOM 2022 N N . LYS A 1 257 ? 27.924 0.083 -0.799 1.00 84.81 257 LYS A N 1
ATOM 2023 C CA . LYS A 1 257 ? 28.984 0.961 -0.276 1.00 84.81 257 LYS A CA 1
ATOM 2024 C C . LYS A 1 257 ? 28.631 1.509 1.109 1.00 84.81 257 LYS A C 1
ATOM 2026 O O . LYS A 1 257 ? 29.420 1.359 2.028 1.00 84.81 257 LYS A O 1
ATOM 2031 N N . ALA A 1 258 ? 27.419 2.037 1.292 1.00 83.00 258 ALA A N 1
ATOM 2032 C CA . ALA A 1 258 ? 26.965 2.567 2.580 1.00 83.00 258 ALA A CA 1
ATOM 2033 C C . ALA A 1 258 ? 26.985 1.510 3.700 1.00 83.00 258 ALA A C 1
ATOM 2035 O O . ALA A 1 258 ? 27.411 1.803 4.814 1.00 83.00 258 ALA A O 1
ATOM 2036 N N . ARG A 1 259 ? 26.583 0.264 3.405 1.00 81.88 259 ARG A N 1
ATOM 2037 C CA . ARG A 1 259 ? 26.681 -0.852 4.362 1.00 81.88 259 ARG A CA 1
ATOM 2038 C C . ARG A 1 259 ? 28.125 -1.202 4.721 1.00 81.88 259 ARG A C 1
ATOM 2040 O O . ARG A 1 259 ? 28.392 -1.462 5.887 1.00 81.88 259 ARG A O 1
ATOM 2047 N N . GLN A 1 260 ? 29.036 -1.204 3.749 1.00 81.25 260 GLN A N 1
ATOM 2048 C CA . GLN A 1 260 ? 30.461 -1.461 3.994 1.00 81.25 260 GLN A CA 1
ATOM 2049 C C . GLN A 1 260 ? 31.082 -0.361 4.864 1.00 81.25 260 GLN A C 1
ATOM 2051 O O . GLN A 1 260 ? 31.771 -0.668 5.831 1.00 81.25 260 GLN A O 1
ATOM 2056 N N . THR A 1 261 ? 30.766 0.909 4.596 1.00 76.81 261 THR A N 1
ATOM 2057 C CA . THR A 1 261 ? 31.229 2.043 5.411 1.00 76.81 261 THR A CA 1
ATOM 2058 C C . THR A 1 261 ? 30.698 1.979 6.847 1.00 76.81 261 THR A C 1
ATOM 2060 O O . THR A 1 261 ? 31.452 2.216 7.783 1.00 76.81 261 THR A O 1
ATOM 2063 N N . GLN A 1 262 ? 29.434 1.591 7.048 1.00 74.00 262 GLN A N 1
ATOM 2064 C CA . GLN A 1 262 ? 28.860 1.418 8.392 1.00 74.00 262 GLN A CA 1
ATOM 2065 C C . GLN A 1 262 ? 29.488 0.254 9.175 1.00 74.00 262 GLN A C 1
ATOM 2067 O O . GLN A 1 262 ? 29.587 0.329 10.395 1.00 74.00 262 GLN A O 1
ATOM 2072 N N . GLN A 1 263 ? 29.926 -0.810 8.495 1.00 70.75 263 GLN A N 1
ATOM 2073 C CA . GLN A 1 263 ? 30.622 -1.937 9.132 1.00 70.75 263 GLN A CA 1
ATOM 2074 C C . GLN A 1 263 ? 32.069 -1.594 9.512 1.00 70.75 263 GLN A C 1
ATOM 2076 O O . GLN A 1 263 ? 32.568 -2.110 10.503 1.00 70.75 263 GLN A O 1
ATOM 2081 N N . GLN A 1 264 ? 32.722 -0.696 8.770 1.00 65.75 264 GLN A N 1
ATOM 2082 C CA . GLN A 1 264 ? 34.082 -0.225 9.070 1.00 65.75 264 GLN A CA 1
ATOM 2083 C C . GLN A 1 264 ? 34.133 0.837 10.185 1.00 65.75 264 GLN A C 1
ATOM 2085 O O . GLN A 1 264 ? 35.204 1.107 10.713 1.00 65.75 264 GLN A O 1
ATOM 2090 N N . GLN A 1 265 ? 32.995 1.438 10.553 1.00 58.50 265 GLN A N 1
ATOM 2091 C CA . GLN A 1 265 ? 32.900 2.488 11.578 1.00 58.50 265 GLN A CA 1
ATOM 2092 C C . GLN A 1 265 ? 32.432 1.988 12.958 1.00 58.50 265 GLN A C 1
ATOM 2094 O O . GLN A 1 265 ? 32.201 2.809 13.843 1.00 58.50 265 GLN A O 1
ATOM 2099 N N . GLN A 1 266 ? 32.291 0.674 13.185 1.00 46.16 266 GLN A N 1
ATOM 2100 C CA . GLN A 1 266 ? 32.118 0.151 14.547 1.00 46.16 266 GLN A CA 1
ATOM 2101 C C . GLN A 1 266 ? 33.496 -0.003 15.215 1.00 46.16 266 GLN A C 1
ATOM 2103 O O . GLN A 1 266 ? 34.278 -0.840 14.763 1.00 46.16 266 GLN A O 1
ATOM 2108 N N . PRO A 1 267 ? 33.830 0.768 16.269 1.00 47.97 267 PRO A N 1
ATOM 2109 C CA . PRO A 1 267 ? 35.086 0.577 16.977 1.00 47.97 267 PRO A CA 1
ATOM 2110 C C . PRO A 1 267 ? 35.056 -0.748 17.747 1.00 47.97 267 PRO A C 1
ATOM 2112 O O . PRO A 1 267 ? 34.100 -1.059 18.460 1.00 47.97 267 PRO A O 1
ATOM 2115 N N . SER A 1 268 ? 36.127 -1.522 17.598 1.00 43.56 268 SER A N 1
ATOM 2116 C CA . SER A 1 268 ? 36.410 -2.757 18.324 1.00 43.56 268 SER A CA 1
ATOM 2117 C C . SER A 1 268 ? 36.507 -2.496 19.831 1.00 43.56 268 SER A C 1
ATOM 2119 O O . SER A 1 268 ? 37.571 -2.146 20.341 1.00 43.56 268 SER A O 1
ATOM 2121 N N . GLN A 1 269 ? 35.414 -2.689 20.574 1.00 44.88 269 GLN A N 1
ATOM 2122 C CA . GLN A 1 269 ? 35.495 -2.922 22.017 1.00 44.88 269 GLN A CA 1
ATOM 2123 C C . GLN A 1 269 ? 35.953 -4.361 22.260 1.00 44.88 269 GLN A C 1
ATOM 2125 O O . GLN A 1 269 ? 35.160 -5.262 22.516 1.00 44.88 269 GLN A O 1
ATOM 2130 N N . SER A 1 270 ? 37.256 -4.582 22.145 1.00 43.62 270 SER A N 1
ATOM 2131 C CA . SER A 1 270 ? 37.886 -5.840 22.531 1.00 43.62 270 SER A CA 1
ATOM 2132 C C . SER A 1 270 ? 39.332 -5.577 22.926 1.00 43.62 270 SER A C 1
ATOM 2134 O O . SER A 1 270 ? 40.230 -5.809 22.127 1.00 43.62 270 SER A O 1
ATOM 2136 N N . GLN A 1 271 ? 39.540 -5.051 24.138 1.00 46.84 271 GLN A N 1
ATOM 2137 C CA . GLN A 1 271 ? 40.773 -5.210 24.922 1.00 46.84 271 GLN A CA 1
ATOM 2138 C C . GLN A 1 271 ? 40.578 -4.626 26.332 1.00 46.84 271 GLN A C 1
ATOM 2140 O O . GLN A 1 271 ? 40.913 -3.480 26.615 1.00 46.84 271 GLN A O 1
ATOM 2145 N N . THR A 1 272 ? 39.996 -5.416 27.237 1.00 41.22 272 THR A N 1
ATOM 2146 C CA . THR A 1 272 ? 40.234 -5.282 28.690 1.00 41.22 272 THR A CA 1
ATOM 2147 C C . THR A 1 272 ? 39.896 -6.596 29.397 1.00 41.22 272 THR A C 1
ATOM 2149 O O . THR A 1 272 ? 38.983 -6.674 30.208 1.00 41.22 272 THR A O 1
ATOM 2152 N N . LYS A 1 273 ? 40.611 -7.672 29.055 1.00 46.56 273 LYS A N 1
ATOM 2153 C CA . LYS A 1 273 ? 40.751 -8.858 29.913 1.00 46.56 273 LYS A CA 1
ATOM 2154 C C . LYS A 1 273 ? 42.111 -9.495 29.647 1.00 46.56 273 LYS A C 1
ATOM 2156 O O . LYS A 1 273 ? 42.266 -10.155 28.629 1.00 46.56 273 LYS A O 1
ATOM 2161 N N . HIS A 1 274 ? 43.050 -9.204 30.543 1.00 35.28 274 HIS A N 1
ATOM 2162 C CA . HIS A 1 274 ? 44.187 -10.014 30.999 1.00 35.28 274 HIS A CA 1
ATOM 2163 C C . HIS A 1 274 ? 45.367 -9.104 31.346 1.00 35.28 274 HIS A C 1
ATOM 2165 O O . HIS A 1 274 ? 46.206 -8.795 30.510 1.00 35.28 274 HIS A O 1
ATOM 2171 N N . VAL A 1 275 ? 45.421 -8.685 32.610 1.00 39.00 275 VAL A N 1
ATOM 2172 C CA . VAL A 1 275 ? 46.697 -8.651 33.322 1.00 39.00 275 VAL A CA 1
ATOM 2173 C C . VAL A 1 275 ? 46.594 -9.784 34.329 1.00 39.00 275 VAL A C 1
ATOM 2175 O O . VAL A 1 275 ? 45.794 -9.729 35.263 1.00 39.00 275 VAL A O 1
ATOM 2178 N N . GLU A 1 276 ? 47.307 -10.862 34.028 1.00 37.56 276 GLU A N 1
ATOM 2179 C CA . GLU A 1 276 ? 47.581 -11.965 34.936 1.00 37.56 276 GLU A CA 1
ATOM 2180 C C . GLU A 1 276 ? 48.309 -11.436 36.173 1.00 37.56 276 GLU A C 1
ATOM 2182 O O . GLU A 1 276 ? 49.374 -10.831 36.079 1.00 37.56 276 GLU A O 1
ATOM 2187 N N . SER A 1 277 ? 47.737 -11.699 37.342 1.00 38.19 277 SER A N 1
ATOM 2188 C CA . SER A 1 277 ? 48.479 -11.816 38.588 1.00 38.19 277 SER A CA 1
ATOM 2189 C C . SER A 1 277 ? 48.650 -13.306 38.863 1.00 38.19 277 SER A C 1
ATOM 2191 O O . SER A 1 277 ? 47.669 -13.934 39.259 1.00 38.19 277 SER A O 1
ATOM 2193 N N . GLN A 1 278 ? 49.841 -13.858 38.617 1.00 40.62 278 GLN A N 1
ATOM 2194 C CA . GLN A 1 278 ? 50.418 -15.020 39.318 1.00 40.62 278 GLN A CA 1
ATOM 2195 C C . GLN A 1 278 ? 51.717 -15.473 38.634 1.00 40.62 278 GLN A C 1
ATOM 2197 O O . GLN A 1 278 ? 51.661 -16.185 37.641 1.00 40.62 278 GLN A O 1
ATOM 2202 N N . ILE A 1 279 ? 52.860 -15.070 39.200 1.00 37.88 279 ILE A N 1
ATOM 2203 C CA . ILE A 1 279 ? 54.112 -15.845 39.324 1.00 37.88 279 ILE A CA 1
ATOM 2204 C C . ILE A 1 279 ? 54.745 -15.297 40.623 1.00 37.88 279 ILE A C 1
ATOM 2206 O O . ILE A 1 279 ? 55.038 -14.109 40.688 1.00 37.88 279 ILE A O 1
ATOM 2210 N N . ASP A 1 280 ? 54.650 -15.939 41.784 1.00 35.28 280 ASP A N 1
ATOM 2211 C CA . ASP A 1 280 ? 55.261 -17.182 42.284 1.00 35.28 280 ASP A CA 1
ATOM 2212 C C . ASP A 1 280 ? 56.497 -16.934 43.174 1.00 35.28 280 ASP A C 1
ATOM 2214 O O . ASP A 1 280 ? 57.487 -16.335 42.765 1.00 35.28 280 ASP A O 1
ATOM 2218 N N . THR A 1 281 ? 56.426 -17.554 44.356 1.00 34.44 281 THR A N 1
ATOM 2219 C CA . THR A 1 281 ? 57.503 -18.149 45.174 1.00 34.44 281 THR A CA 1
ATOM 2220 C C . THR A 1 281 ? 58.389 -17.333 46.133 1.00 34.44 281 THR A C 1
ATOM 2222 O O . THR A 1 281 ? 58.930 -16.278 45.820 1.00 34.44 281 THR A O 1
ATOM 2225 N N . ASN A 1 282 ? 58.620 -18.017 47.269 1.00 32.25 282 ASN A N 1
ATOM 2226 C CA . ASN A 1 282 ? 59.656 -17.893 48.305 1.00 32.25 282 ASN A CA 1
ATOM 2227 C C . ASN A 1 282 ? 59.460 -16.805 49.370 1.00 32.25 282 ASN A C 1
ATOM 2229 O O . ASN A 1 282 ? 59.146 -15.670 49.059 1.00 32.25 282 ASN A O 1
ATOM 2233 N N . SER A 1 283 ? 59.720 -16.999 50.660 1.00 34.97 283 SER A N 1
ATOM 2234 C CA . SER A 1 283 ? 60.004 -18.134 51.552 1.00 34.97 283 SER A CA 1
ATOM 2235 C C . SER A 1 283 ? 60.345 -17.484 52.908 1.00 34.97 283 SER A C 1
ATOM 2237 O O . SER A 1 283 ? 60.938 -16.408 52.904 1.00 34.97 283 SER A O 1
ATOM 2239 N N . THR A 1 284 ? 60.087 -18.177 54.022 1.00 35.12 284 THR A N 1
ATOM 2240 C CA . THR A 1 284 ? 60.825 -18.048 55.306 1.00 35.12 284 THR A CA 1
ATOM 2241 C C . THR A 1 284 ? 60.501 -16.820 56.189 1.00 35.12 284 THR A C 1
ATOM 2243 O O . THR A 1 284 ? 60.778 -15.690 55.821 1.00 35.12 284 THR A O 1
ATOM 2246 N N . THR A 1 285 ? 59.713 -16.942 57.268 1.00 37.62 285 THR A N 1
ATOM 2247 C CA . THR A 1 285 ? 60.061 -17.300 58.674 1.00 37.62 285 THR A CA 1
ATOM 2248 C C . THR A 1 285 ? 60.991 -16.316 59.419 1.00 37.62 285 THR A C 1
ATOM 2250 O O . THR A 1 285 ? 62.103 -16.080 58.967 1.00 37.62 285 THR A O 1
ATOM 2253 N N . GLN A 1 286 ? 60.546 -15.923 60.632 1.00 38.91 286 GLN A N 1
ATOM 2254 C CA . GLN A 1 286 ? 61.272 -15.319 61.779 1.00 38.91 286 GLN A CA 1
ATOM 2255 C C . GLN A 1 286 ? 61.720 -13.853 61.607 1.00 38.91 286 GLN A C 1
ATOM 2257 O O . GLN A 1 286 ? 62.260 -13.489 60.575 1.00 38.91 286 GLN A O 1
ATOM 2262 N N . THR A 1 287 ? 61.508 -12.932 62.552 1.00 41.69 287 THR A N 1
ATOM 2263 C CA . THR A 1 287 ? 61.256 -12.981 64.013 1.00 41.69 287 THR A CA 1
ATOM 2264 C C . THR A 1 287 ? 60.269 -11.904 64.441 1.00 41.69 287 THR A C 1
ATOM 2266 O O . THR A 1 287 ? 60.364 -10.795 63.869 1.00 41.69 287 THR A O 1
#

InterPro domains:
  IPR010733 Domain of unknown function DUF1308 [PF07000] (84-241)